Protein AF-0000000078038577 (afdb_homodimer)

Foldseek 3Di:
DWKKKKKKFWPFADPVQQVVLVVLLVVLCVVLAKDKPAWFDDDDDDDDDDDGPGITMIIGRFLVSVVCSCVDPSNVVSCVSCPPGIDIDMDMDIGDD/DWKKKKKKFWPFADPVQQVVLVVLLVVLCVVLAKDKPAWFDDDDDDDDDDDGPGITMIIGRFLVSVVCSCVDPSNVVSCVSCPPGIDIDMDMDIGDD

Sequence (194 aa):
MAKGYVVVVARRADNDALARYRELSAQAVAEHGGRFLVRGGRFEVLEGAWQPVRVVVVEFPSYDAAKAFYDSETYRQARAAREGVAEYDMLVVEGLAMAKGYVVVVARRADNDALARYRELSAQAVAEHGGRFLVRGGRFEVLEGAWQPVRVVVVEFPSYDAAKAFYDSETYRQARAAREGVAEYDMLVVEGLA

Nearest PDB structures (foldseek):
  2fiu-assembly1_B  TM=9.334E-01  e=9.458E-11  Agrobacterium fabrum str. C58
  3lo3-assembly2_C  TM=9.055E-01  e=6.002E-09  Colwellia psychrerythraea 34H
  2omo-assembly4_E  TM=5.597E-01  e=3.780E-05  Nitrosomonas europaea
  2gff-assembly1_A  TM=5.659E-01  e=1.988E-04  Yersinia pestis
  8ecx-assembly1_B  TM=5.408E-01  e=8.603E-03  Pseudomonas aeruginosa

Solvent-accessible surface area (backbone atoms only — not comparable to full-atom values): 9560 Å² total; per-residue (Å²): 121,30,29,6,34,38,44,37,37,26,62,41,68,45,72,89,67,35,59,68,20,52,55,32,41,52,48,25,35,52,74,39,58,37,40,75,47,22,78,52,43,67,67,46,77,74,37,65,84,76,68,64,77,39,43,34,30,33,40,17,69,21,42,67,38,40,52,45,31,65,69,26,68,53,26,46,52,17,54,62,50,29,61,92,44,48,44,46,37,29,33,40,34,27,30,56,108,124,32,31,6,33,38,44,35,38,26,63,40,68,46,72,88,68,35,59,68,19,52,55,31,41,52,49,26,36,50,76,40,58,38,42,77,46,23,78,53,43,67,66,47,77,74,36,63,84,78,67,63,76,38,44,34,31,34,40,16,68,19,43,66,38,40,52,46,32,67,68,28,70,53,25,47,52,16,54,62,51,30,62,92,44,48,42,48,36,28,33,39,34,26,30,56,106

Structure (mmCIF, N/CA/C/O backbone):
data_AF-0000000078038577-model_v1
#
loop_
_entity.id
_entity.type
_entity.pdbx_description
1 polymer 'DUF1330 domain-containing protein'
#
loop_
_atom_site.group_PDB
_atom_site.id
_atom_site.type_symbol
_atom_site.label_atom_id
_atom_site.label_alt_id
_atom_site.label_comp_id
_atom_site.label_asym_id
_atom_site.label_entity_id
_atom_site.label_seq_id
_atom_site.pdbx_PDB_ins_code
_atom_site.Cartn_x
_atom_site.Cartn_y
_atom_site.Cartn_z
_atom_site.occupancy
_atom_site.B_iso_or_equiv
_atom_site.auth_seq_id
_atom_site.auth_comp_id
_atom_site.auth_asym_id
_atom_site.auth_atom_id
_atom_site.pdbx_PDB_model_num
ATOM 1 N N . MET A 1 1 ? -19.172 1.547 -5.848 1 91.69 1 MET A N 1
ATOM 2 C CA . MET A 1 1 ? -18.125 2.318 -6.488 1 91.69 1 MET A CA 1
ATOM 3 C C . MET A 1 1 ? -16.75 1.893 -5.969 1 91.69 1 MET A C 1
ATOM 5 O O . MET A 1 1 ? -16.609 1.476 -4.816 1 91.69 1 MET A O 1
ATOM 9 N N . ALA A 1 2 ? -15.766 2.006 -6.855 1 97.88 2 ALA A N 1
ATOM 10 C CA . ALA A 1 2 ? -14.438 1.565 -6.434 1 97.88 2 ALA A CA 1
ATOM 11 C C . ALA A 1 2 ? -13.844 2.521 -5.402 1 97.88 2 ALA A C 1
ATOM 13 O O . ALA A 1 2 ? -13.945 3.742 -5.547 1 97.88 2 ALA A O 1
ATOM 14 N N . LYS A 1 3 ? -13.258 1.942 -4.426 1 98.75 3 LYS A N 1
ATOM 15 C CA . LYS A 1 3 ? -12.531 2.742 -3.443 1 98.75 3 LYS A CA 1
ATOM 16 C C . LYS A 1 3 ? -11.258 3.328 -4.043 1 98.75 3 LYS A C 1
ATOM 18 O O . LYS A 1 3 ? -10.852 2.949 -5.145 1 98.75 3 LYS A O 1
ATOM 23 N N . GLY A 1 4 ? -10.703 4.328 -3.443 1 98.88 4 GLY A N 1
ATOM 24 C CA . GLY A 1 4 ? -9.352 4.816 -3.668 1 98.88 4 GLY A CA 1
ATOM 25 C C . GLY A 1 4 ? -8.422 4.562 -2.494 1 98.88 4 GLY A C 1
ATOM 26 O O . GLY A 1 4 ? -8.867 4.488 -1.348 1 98.88 4 GLY A O 1
ATOM 27 N N . TYR A 1 5 ? -7.184 4.441 -2.801 1 98.94 5 TYR A N 1
ATOM 28 C CA . TYR A 1 5 ? -6.203 4.188 -1.75 1 98.94 5 TYR A CA 1
ATOM 29 C C . TYR A 1 5 ? -5 5.113 -1.893 1 98.94 5 TYR A C 1
ATOM 31 O O . TYR A 1 5 ? -4.562 5.406 -3.008 1 98.94 5 TYR A O 1
ATOM 39 N N . VAL A 1 6 ? -4.508 5.523 -0.823 1 98.94 6 VAL A N 1
ATOM 40 C CA . VAL A 1 6 ? -3.199 6.164 -0.744 1 98.94 6 VAL A CA 1
ATOM 41 C C . VAL A 1 6 ? -2.227 5.258 0.012 1 98.94 6 VAL A C 1
ATOM 43 O O . VAL A 1 6 ? -2.525 4.805 1.118 1 98.94 6 VAL A O 1
ATOM 46 N N . VAL A 1 7 ? -1.153 4.969 -0.598 1 98.94 7 VAL A N 1
ATOM 47 C CA . VAL A 1 7 ? -0.077 4.184 -0.004 1 98.94 7 VAL A CA 1
ATOM 48 C C . VAL A 1 7 ? 1.129 5.082 0.266 1 98.94 7 VAL A C 1
ATOM 50 O O . VAL A 1 7 ? 1.575 5.816 -0.619 1 98.94 7 VAL A O 1
ATOM 53 N N . VAL A 1 8 ? 1.594 5.027 1.492 1 98.81 8 VAL A N 1
ATOM 54 C CA . VA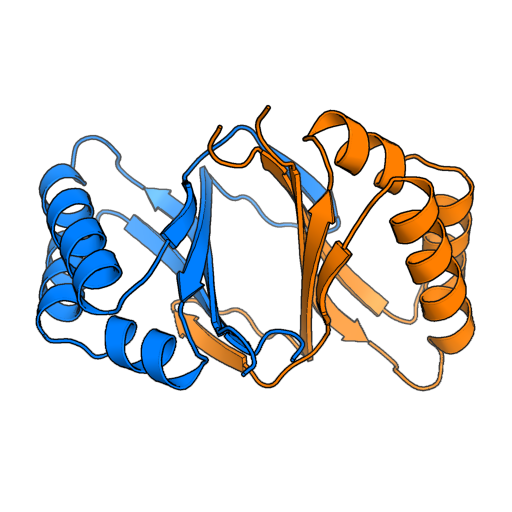L A 1 8 ? 2.727 5.844 1.914 1 98.81 8 VAL A CA 1
ATOM 55 C C . VAL A 1 8 ? 3.82 4.953 2.494 1 98.81 8 VAL A C 1
ATOM 57 O O . VAL A 1 8 ? 3.562 4.145 3.387 1 98.81 8 VAL A O 1
ATOM 60 N N . VAL A 1 9 ? 5.004 5.09 1.98 1 98.25 9 VAL A N 1
ATOM 61 C CA . VAL A 1 9 ? 6.211 4.488 2.543 1 98.25 9 VAL A CA 1
ATOM 62 C C . VAL A 1 9 ? 7.195 5.586 2.945 1 98.25 9 VAL A C 1
ATOM 64 O O . VAL A 1 9 ? 7.766 6.262 2.086 1 98.25 9 VAL A O 1
ATOM 67 N N . ALA A 1 10 ? 7.375 5.711 4.25 1 98.12 10 ALA A N 1
ATOM 68 C CA . ALA A 1 10 ? 8.305 6.727 4.742 1 98.12 10 ALA A CA 1
ATOM 69 C C . ALA A 1 10 ? 9.75 6.277 4.57 1 98.12 10 ALA A C 1
ATOM 71 O O . ALA A 1 10 ? 10.117 5.176 4.984 1 98.12 10 ALA A O 1
ATOM 72 N N . ARG A 1 11 ? 10.578 7.105 4.012 1 97.38 11 ARG A N 1
ATOM 73 C CA . ARG A 1 11 ? 12.008 6.863 3.848 1 97.38 11 ARG A CA 1
ATOM 74 C C . ARG A 1 11 ? 12.797 7.43 5.023 1 97.38 11 ARG A C 1
ATOM 76 O O . ARG A 1 11 ? 13.883 6.941 5.344 1 97.38 11 ARG A O 1
ATOM 83 N N . ARG A 1 12 ? 12.305 8.445 5.473 1 97 12 ARG A N 1
ATOM 84 C CA . ARG A 1 12 ? 12.852 9.172 6.613 1 97 12 ARG A CA 1
ATOM 85 C C . ARG A 1 12 ? 11.75 9.836 7.426 1 97 12 ARG A C 1
ATOM 87 O O . ARG A 1 12 ? 10.781 10.359 6.859 1 97 12 ARG A O 1
ATOM 94 N N . ALA A 1 13 ? 11.93 9.812 8.688 1 96.81 13 ALA A N 1
ATOM 95 C CA . ALA A 1 13 ? 10.977 10.508 9.555 1 96.81 13 ALA A CA 1
ATOM 96 C C . ALA A 1 13 ? 11.594 10.789 10.922 1 96.81 13 ALA A C 1
ATOM 98 O O . ALA A 1 13 ? 12.055 9.875 11.602 1 96.81 13 ALA A O 1
ATOM 99 N N . ASP A 1 14 ? 11.656 11.992 11.281 1 96.94 14 ASP A N 1
ATOM 100 C CA . ASP A 1 14 ? 11.953 12.391 12.656 1 96.94 14 ASP A CA 1
ATOM 101 C C . ASP A 1 14 ? 10.68 12.43 13.5 1 96.94 14 ASP A C 1
ATOM 103 O O . ASP A 1 14 ? 10.039 13.477 13.617 1 96.94 14 ASP A O 1
ATOM 107 N N . ASN A 1 15 ? 10.398 11.406 14.07 1 93.38 15 ASN A N 1
ATOM 108 C CA . ASN A 1 15 ? 9.109 11.195 14.711 1 93.38 15 ASN A CA 1
ATOM 109 C C . ASN A 1 15 ? 8.82 12.273 15.758 1 93.38 15 ASN A C 1
ATOM 111 O O . ASN A 1 15 ? 7.668 12.664 15.953 1 93.38 15 ASN A O 1
ATOM 115 N N . ASP A 1 16 ? 9.836 12.781 16.422 1 94.75 16 ASP A N 1
ATOM 116 C CA . ASP A 1 16 ? 9.656 13.781 17.469 1 94.75 16 ASP A CA 1
ATOM 117 C C . ASP A 1 16 ? 9.195 15.117 16.875 1 94.75 16 ASP A C 1
ATOM 119 O O . ASP A 1 16 ? 8.578 15.93 17.562 1 94.75 16 ASP A O 1
ATOM 123 N N . ALA A 1 17 ? 9.445 15.297 15.656 1 96.38 17 ALA A N 1
ATOM 124 C CA . ALA A 1 17 ? 9.164 16.594 15.023 1 96.38 17 ALA A CA 1
ATOM 125 C C . ALA A 1 17 ? 7.891 16.531 14.188 1 96.38 17 ALA A C 1
ATOM 127 O O . ALA A 1 17 ? 7.551 17.484 13.492 1 96.38 17 ALA A O 1
ATOM 128 N N . LEU A 1 18 ? 7.125 15.445 14.305 1 97.88 18 LEU A N 1
ATOM 129 C CA . LEU A 1 18 ? 6.066 15.242 13.32 1 97.88 18 LEU A CA 1
ATOM 130 C C . LEU A 1 18 ? 4.691 15.383 13.969 1 97.88 18 LEU A C 1
ATOM 132 O O . LEU A 1 18 ? 3.676 15.031 13.359 1 97.88 18 LEU A O 1
ATOM 136 N N . ALA A 1 19 ? 4.617 15.961 15.133 1 97.06 19 ALA A N 1
ATOM 137 C CA . ALA A 1 19 ? 3.35 16.016 15.852 1 97.06 19 ALA A CA 1
ATOM 138 C C . ALA A 1 19 ? 2.316 16.828 15.086 1 97.06 19 ALA A C 1
ATOM 140 O O . ALA A 1 19 ? 1.194 16.375 14.859 1 97.06 19 ALA A O 1
ATOM 141 N N . ARG A 1 20 ? 2.695 18.031 14.742 1 97.69 20 ARG A N 1
ATOM 142 C CA . ARG A 1 20 ? 1.775 18.906 14.031 1 97.69 20 ARG A CA 1
ATOM 143 C C . ARG A 1 20 ? 1.366 18.312 12.695 1 97.69 20 ARG A C 1
ATOM 145 O O . ARG A 1 20 ? 0.199 18.375 12.305 1 97.69 20 ARG A O 1
ATOM 152 N N . TYR A 1 21 ? 2.25 17.766 11.969 1 98.44 21 TYR A N 1
ATOM 153 C CA . TYR A 1 21 ? 1.961 17.094 10.703 1 98.44 21 TYR A CA 1
ATOM 154 C C . TYR A 1 21 ? 0.924 15.984 10.898 1 98.44 21 TYR A C 1
ATOM 156 O O . TYR A 1 21 ? -0.037 15.891 10.133 1 98.44 21 TYR A O 1
ATOM 164 N N . ARG A 1 22 ? 1.09 15.117 11.891 1 97.94 22 ARG A N 1
ATOM 165 C CA . ARG A 1 22 ? 0.192 13.984 12.125 1 97.94 22 ARG A CA 1
ATOM 166 C C . ARG A 1 22 ? -1.229 14.469 12.398 1 97.94 22 ARG A C 1
ATOM 168 O O . ARG A 1 22 ? -2.197 13.859 11.93 1 97.94 22 ARG A O 1
ATOM 175 N N . GLU A 1 23 ? -1.296 15.5 13.195 1 98.44 23 GLU A N 1
ATOM 176 C CA . GLU A 1 23 ? -2.609 16.062 13.508 1 98.44 23 GLU A CA 1
ATOM 177 C C . GLU A 1 23 ? -3.309 16.562 12.242 1 98.44 23 GLU A C 1
ATOM 179 O O . GLU A 1 23 ? -4.461 16.203 11.984 1 98.44 23 GLU A O 1
ATOM 184 N N . LEU A 1 24 ? -2.621 17.328 11.469 1 98.62 24 LEU A N 1
ATOM 185 C CA . LEU A 1 24 ? -3.193 17.906 10.258 1 98.62 24 LEU A CA 1
ATOM 186 C C . LEU A 1 24 ? -3.492 16.828 9.227 1 98.62 24 LEU A C 1
ATOM 188 O O . LEU A 1 24 ? -4.516 16.875 8.539 1 98.62 24 LEU A O 1
ATOM 192 N N . SER A 1 25 ? -2.566 15.891 9.086 1 98.62 25 SER A N 1
ATOM 193 C CA . SER A 1 25 ? -2.775 14.789 8.156 1 98.62 25 SER A CA 1
ATOM 194 C C . SER A 1 25 ? -4.02 13.984 8.516 1 98.62 25 SER A C 1
ATOM 196 O O . SER A 1 25 ? -4.836 13.664 7.652 1 98.62 25 SER A O 1
ATOM 198 N N . ALA A 1 26 ? -4.219 13.719 9.797 1 98.69 26 ALA A N 1
ATOM 199 C CA . ALA A 1 26 ? -5.395 12.977 10.258 1 98.69 26 ALA A CA 1
ATOM 200 C C . ALA A 1 26 ? -6.676 13.766 9.977 1 98.69 26 ALA A C 1
ATOM 202 O O . ALA A 1 26 ? -7.688 13.188 9.586 1 98.69 26 ALA A O 1
ATOM 203 N N . GLN A 1 27 ? -6.594 14.961 10.25 1 98.88 27 GLN A N 1
ATOM 204 C CA . GLN A 1 27 ? -7.742 15.82 9.969 1 98.88 27 GLN A CA 1
ATOM 205 C C . GLN A 1 27 ? -8.094 15.789 8.484 1 98.88 27 GLN A C 1
ATOM 207 O O . GLN A 1 27 ? -9.266 15.656 8.125 1 98.88 27 GLN A O 1
ATOM 212 N N . ALA A 1 28 ? -7.148 15.953 7.625 1 98.88 28 ALA A N 1
ATOM 213 C CA . ALA A 1 28 ? -7.367 15.953 6.18 1 98.88 28 ALA A CA 1
ATOM 214 C C . ALA A 1 28 ? -7.977 14.633 5.719 1 98.88 28 ALA A C 1
ATOM 216 O O . ALA A 1 28 ? -8.891 14.617 4.891 1 98.88 28 ALA A O 1
ATOM 217 N N . VAL A 1 29 ? -7.461 13.516 6.195 1 98.88 29 VAL A N 1
ATOM 218 C CA . VAL A 1 29 ? -7.98 12.195 5.863 1 98.88 29 VAL A CA 1
ATOM 219 C C . VAL A 1 29 ? -9.461 12.109 6.23 1 98.88 29 VAL A C 1
ATOM 221 O O . VAL A 1 29 ? -10.289 11.711 5.406 1 98.88 29 VAL A O 1
ATOM 224 N N . ALA A 1 30 ? -9.781 12.578 7.402 1 98.81 30 ALA A N 1
ATOM 225 C CA . ALA A 1 30 ? -11.164 12.523 7.883 1 98.81 30 ALA A CA 1
ATOM 226 C C . ALA A 1 30 ? -12.07 13.406 7.031 1 98.81 30 ALA A C 1
ATOM 228 O O . ALA A 1 30 ? -13.195 13.008 6.699 1 98.81 30 ALA A O 1
ATOM 229 N N . GLU A 1 31 ? -11.617 14.516 6.707 1 98.81 31 GLU A N 1
ATOM 230 C CA . GLU A 1 31 ? -12.398 15.477 5.934 1 98.81 31 GLU A CA 1
ATOM 231 C C . GLU A 1 31 ? -12.805 14.906 4.578 1 98.81 31 GLU A C 1
ATOM 233 O O . GLU A 1 31 ? -13.766 15.367 3.967 1 98.81 31 GLU A O 1
ATOM 238 N N . HIS A 1 32 ? -12.086 13.945 4.137 1 98.81 32 HIS A N 1
ATOM 239 C CA . HIS A 1 32 ? -12.344 13.414 2.805 1 98.81 32 HIS A CA 1
ATOM 240 C C . HIS A 1 32 ? -12.82 11.961 2.877 1 98.81 32 HIS A C 1
ATOM 242 O O . HIS A 1 32 ? -12.711 11.219 1.896 1 98.81 32 HIS A O 1
ATOM 248 N N . GLY A 1 33 ? -13.195 11.562 4.09 1 98.75 33 GLY A N 1
ATOM 249 C CA . GLY A 1 33 ? -13.805 10.258 4.277 1 98.75 33 GLY A CA 1
ATOM 250 C C . GLY A 1 33 ? -12.789 9.125 4.312 1 98.75 33 GLY A C 1
ATOM 251 O O . GLY A 1 33 ? -13.133 7.969 4.07 1 98.75 33 GLY A O 1
ATOM 252 N N . GLY A 1 34 ? -11.586 9.43 4.559 1 98.81 34 GLY A N 1
ATOM 253 C CA . GLY A 1 34 ? -10.539 8.422 4.59 1 98.81 34 GLY A CA 1
ATOM 254 C C . GLY A 1 34 ? -10.562 7.574 5.848 1 98.81 34 GLY A C 1
ATOM 255 O O . GLY A 1 34 ? -11.031 8.023 6.898 1 98.81 34 GLY A O 1
ATOM 256 N N . ARG A 1 35 ? -10.133 6.406 5.695 1 98.69 35 ARG A N 1
ATOM 257 C CA . ARG A 1 35 ? -9.969 5.457 6.793 1 98.69 35 ARG A CA 1
ATOM 258 C C . ARG A 1 35 ? -8.586 4.812 6.754 1 98.69 35 ARG A C 1
ATOM 260 O O . ARG A 1 35 ? -8.219 4.18 5.762 1 98.69 35 ARG A O 1
ATOM 267 N N . PHE A 1 36 ? -7.891 4.91 7.852 1 98.88 36 PHE A N 1
ATOM 268 C CA . PHE A 1 36 ? -6.598 4.238 7.938 1 98.88 36 PHE A CA 1
ATOM 269 C C . PHE A 1 36 ? -6.777 2.725 8 1 98.88 36 PHE A C 1
ATOM 271 O O . PHE A 1 36 ? -7.484 2.213 8.867 1 98.88 36 PHE A O 1
ATOM 278 N N . LEU A 1 37 ? -6.148 2.074 7.105 1 98.88 37 LEU A N 1
ATOM 279 C CA . LEU A 1 37 ? -6.047 0.62 7.176 1 98.88 37 LEU A CA 1
ATOM 280 C C . LEU A 1 37 ? -4.754 0.196 7.863 1 98.88 37 LEU A C 1
ATOM 282 O O . LEU A 1 37 ? -4.746 -0.758 8.648 1 98.88 37 LEU A O 1
ATOM 286 N N . VAL A 1 38 ? -3.703 0.868 7.523 1 98.88 38 VAL A N 1
ATOM 287 C CA . VAL A 1 38 ? -2.361 0.719 8.078 1 98.88 38 VAL A CA 1
ATOM 288 C C . VAL A 1 38 ? -1.852 2.072 8.57 1 98.88 38 VAL A C 1
ATOM 290 O O . VAL A 1 38 ? -1.921 3.068 7.844 1 98.88 38 VAL A O 1
ATOM 293 N N . ARG A 1 39 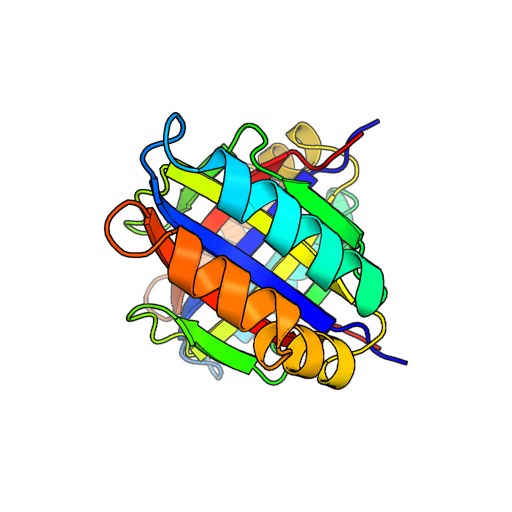? -1.302 2.102 9.711 1 98.19 39 ARG A N 1
ATOM 294 C CA . ARG A 1 39 ? -0.761 3.344 10.25 1 98.19 39 ARG A CA 1
ATOM 295 C C . ARG A 1 39 ? 0.475 3.078 11.102 1 98.19 39 ARG A C 1
ATOM 297 O O . ARG A 1 39 ? 0.496 3.4 12.297 1 98.19 39 ARG A O 1
ATOM 304 N N . GLY A 1 40 ? 1.48 2.412 10.422 1 97.62 40 GLY A N 1
ATOM 305 C CA . GLY A 1 40 ? 2.773 2.223 11.062 1 97.62 40 GLY A CA 1
ATOM 306 C C . GLY A 1 40 ? 2.891 0.895 11.789 1 97.62 40 GLY A C 1
ATOM 307 O O . GLY A 1 40 ? 3.65 0.772 12.75 1 97.62 40 GLY A O 1
ATOM 308 N N . GLY A 1 41 ? 2.168 -0.069 11.508 1 97.62 41 GLY A N 1
ATOM 309 C CA . GLY A 1 41 ? 2.285 -1.386 12.109 1 97.62 41 GLY A CA 1
ATOM 310 C C . GLY A 1 41 ? 3.568 -2.102 11.742 1 97.62 41 GLY A C 1
ATOM 311 O O . GLY A 1 41 ? 4.336 -1.621 10.906 1 97.62 41 GLY A O 1
ATOM 312 N N . ARG A 1 42 ? 3.85 -3.178 12.508 1 97.94 42 ARG A N 1
ATOM 313 C CA . ARG A 1 42 ? 5.031 -3.965 12.18 1 97.94 42 ARG A CA 1
ATOM 314 C C . ARG A 1 42 ? 5.008 -4.398 10.711 1 97.94 42 ARG A C 1
ATOM 316 O O . ARG A 1 42 ? 3.945 -4.707 10.172 1 97.94 42 ARG A O 1
ATOM 323 N N . PHE A 1 43 ? 6.164 -4.438 10.039 1 98.62 43 PHE A N 1
ATOM 324 C CA . PHE A 1 43 ? 6.246 -4.812 8.633 1 98.62 43 PHE A CA 1
ATOM 325 C C . PHE A 1 43 ? 7.539 -5.566 8.352 1 98.62 43 PHE A C 1
ATOM 327 O O . PHE A 1 43 ? 8.461 -5.555 9.164 1 98.62 43 PHE A O 1
ATOM 334 N N . GLU A 1 44 ? 7.539 -6.191 7.227 1 98.62 44 GLU A N 1
ATOM 335 C CA . GLU A 1 44 ? 8.711 -6.836 6.641 1 98.62 44 GLU A CA 1
ATOM 336 C C . GLU A 1 44 ? 8.75 -6.637 5.129 1 98.62 44 GLU A C 1
ATOM 338 O O . GLU A 1 44 ? 7.734 -6.805 4.449 1 98.62 44 GLU A O 1
ATOM 343 N N . VAL A 1 45 ? 9.93 -6.195 4.641 1 98.62 45 VAL A N 1
ATOM 344 C CA . VAL A 1 45 ? 10.125 -6.164 3.195 1 98.62 45 VAL A CA 1
ATOM 345 C C . VAL A 1 45 ? 10.352 -7.582 2.672 1 98.62 45 VAL A C 1
ATOM 347 O O . VAL A 1 45 ? 11.281 -8.266 3.104 1 98.62 45 VAL A O 1
ATOM 350 N N . LEU A 1 46 ? 9.516 -7.984 1.756 1 98.56 46 LEU A N 1
ATOM 351 C CA . LEU A 1 46 ?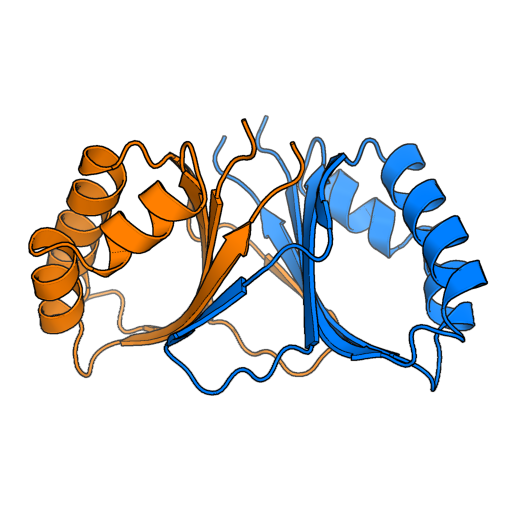 9.562 -9.344 1.235 1 98.56 46 LEU A CA 1
ATOM 352 C C . LEU A 1 46 ? 10.422 -9.422 -0.019 1 98.56 46 LEU A C 1
ATOM 354 O O . LEU A 1 46 ? 11.133 -10.406 -0.228 1 98.56 46 LEU A O 1
ATOM 358 N N . GLU A 1 47 ? 10.289 -8.477 -0.8 1 97.88 47 GLU A N 1
ATOM 359 C CA . GLU A 1 47 ? 11.062 -8.383 -2.035 1 97.88 47 GLU A CA 1
ATOM 360 C C . GLU A 1 47 ? 11.477 -6.945 -2.328 1 97.88 47 GLU A C 1
ATOM 362 O O . GLU A 1 47 ? 10.766 -6.004 -1.967 1 97.88 47 GLU A O 1
ATOM 367 N N . GLY A 1 48 ? 12.617 -6.801 -3.078 1 96.12 48 GLY A N 1
ATOM 368 C CA . GLY A 1 48 ? 13.086 -5.492 -3.508 1 96.12 48 GLY A CA 1
ATOM 369 C C . GLY A 1 48 ? 14.031 -4.84 -2.514 1 96.12 48 GLY A C 1
ATOM 370 O O . GLY A 1 48 ? 14.469 -5.48 -1.555 1 96.12 48 GLY A O 1
ATOM 371 N N . ALA A 1 49 ? 14.344 -3.592 -2.756 1 91.56 49 ALA A N 1
ATOM 372 C CA . ALA A 1 49 ? 15.406 -2.938 -2 1 91.56 49 ALA A CA 1
ATOM 373 C C . ALA A 1 49 ? 14.844 -1.824 -1.117 1 91.56 49 ALA A C 1
ATOM 375 O O . ALA A 1 49 ? 15.594 -0.954 -0.66 1 91.56 49 ALA A O 1
ATOM 376 N N . TRP A 1 50 ? 13.508 -1.831 -0.885 1 92.06 50 TRP A N 1
ATOM 377 C CA . TRP A 1 50 ? 12.891 -0.84 -0.01 1 92.06 50 TRP A CA 1
ATOM 378 C C . TRP A 1 50 ? 13.547 -0.84 1.365 1 92.06 50 TRP A C 1
ATOM 380 O O . TRP A 1 50 ? 13.883 -1.899 1.899 1 92.06 50 TRP A O 1
ATOM 390 N N . GLN A 1 51 ? 13.711 0.383 1.859 1 93.75 51 GLN A N 1
ATOM 391 C CA . GLN A 1 51 ? 14.133 0.526 3.25 1 93.75 51 GLN A CA 1
ATOM 392 C C . GLN A 1 51 ? 13.188 1.447 4.016 1 93.75 51 GLN A C 1
ATOM 394 O O . GLN A 1 51 ? 13.602 2.49 4.523 1 93.75 51 GLN A O 1
ATOM 399 N N . PRO A 1 52 ? 11.992 1.046 4.082 1 96.69 52 PRO A N 1
ATOM 400 C CA . PRO A 1 52 ? 11.016 1.896 4.77 1 96.69 52 PRO A CA 1
ATOM 401 C C . PRO A 1 52 ? 11.312 2.037 6.262 1 96.69 52 PRO A C 1
ATOM 403 O O . PRO A 1 52 ? 11.852 1.117 6.879 1 96.69 52 PRO A O 1
ATOM 406 N N . VAL A 1 53 ? 10.922 3.15 6.816 1 97.75 53 VAL A N 1
ATOM 407 C CA . VAL A 1 53 ? 10.945 3.275 8.266 1 97.75 53 VAL A CA 1
ATOM 408 C C . VAL A 1 53 ? 9.516 3.281 8.812 1 97.75 53 VAL A C 1
ATOM 410 O O . VAL A 1 53 ? 9.305 3.15 10.023 1 97.75 53 VAL A O 1
ATOM 413 N N . ARG A 1 54 ? 8.484 3.422 7.98 1 98 54 ARG A N 1
ATOM 414 C CA . ARG A 1 54 ? 7.074 3.412 8.344 1 98 54 ARG A CA 1
ATOM 415 C C . ARG A 1 54 ? 6.191 3.207 7.121 1 98 54 ARG A C 1
ATOM 417 O O . ARG 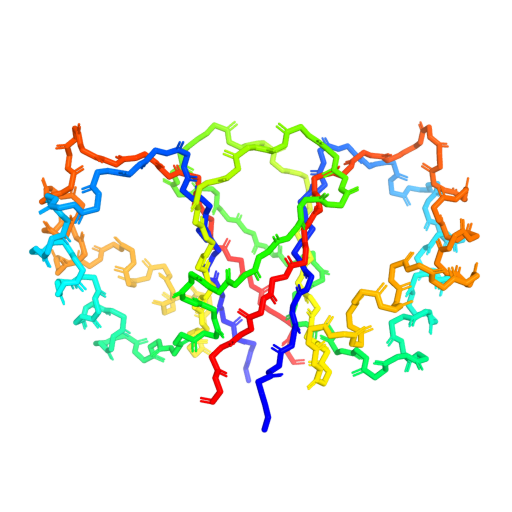A 1 54 ? 6.508 3.697 6.035 1 98 54 ARG A O 1
ATOM 424 N N . VAL A 1 55 ? 5.055 2.543 7.242 1 98.62 55 VAL A N 1
ATOM 425 C CA . VAL A 1 55 ? 4.113 2.293 6.152 1 98.62 55 VAL A CA 1
ATOM 426 C C . VAL A 1 55 ? 2.713 2.736 6.57 1 98.62 55 VAL A C 1
ATOM 428 O O . VAL A 1 55 ? 2.283 2.486 7.699 1 98.62 55 VAL A O 1
ATOM 431 N N . VAL A 1 56 ? 2.023 3.434 5.691 1 98.81 56 VAL A N 1
ATOM 432 C CA . VAL A 1 56 ? 0.643 3.857 5.902 1 98.81 56 VAL A CA 1
ATOM 433 C C . VAL A 1 56 ? -0.191 3.531 4.668 1 98.81 56 VAL A C 1
ATOM 435 O O . VAL A 1 56 ? 0.269 3.709 3.535 1 98.81 56 VAL A O 1
ATOM 438 N N . VAL A 1 57 ? -1.327 3.02 4.848 1 98.94 57 VAL A N 1
ATOM 439 C CA . VAL A 1 57 ? -2.326 2.826 3.803 1 98.94 57 VAL A CA 1
ATOM 440 C C . VAL A 1 57 ? -3.66 3.422 4.246 1 98.94 57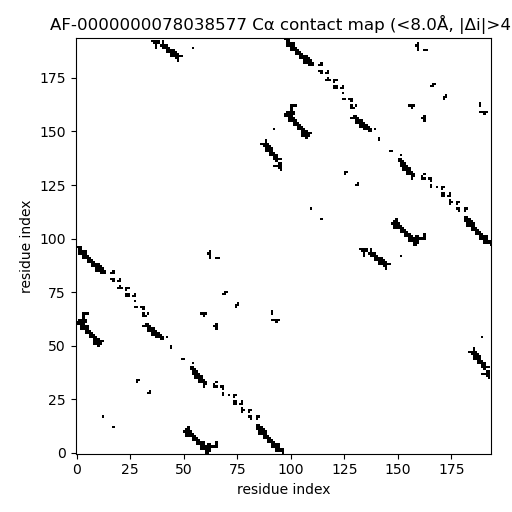 VAL A C 1
ATOM 442 O O . VAL A 1 57 ? -4.164 3.102 5.324 1 98.94 57 VAL A O 1
ATOM 445 N N . VAL A 1 58 ? -4.242 4.223 3.469 1 98.94 58 VAL A N 1
ATOM 446 C CA . VAL A 1 58 ? -5.523 4.859 3.756 1 98.94 58 VAL A CA 1
ATOM 447 C C . VAL A 1 58 ? -6.523 4.527 2.652 1 98.94 58 VAL A C 1
ATOM 449 O O . VAL A 1 58 ? -6.191 4.582 1.465 1 98.94 58 VAL A O 1
ATOM 452 N N . GLU A 1 59 ? -7.695 4.16 2.984 1 98.94 59 GLU A N 1
ATOM 453 C CA . GLU A 1 59 ? -8.812 3.926 2.072 1 98.94 59 GLU A CA 1
ATOM 454 C C . GLU A 1 59 ? -9.742 5.137 2.016 1 98.94 59 GLU A C 1
ATOM 456 O O . GLU A 1 59 ? -10.086 5.711 3.051 1 98.94 59 GLU A O 1
ATOM 461 N N . PHE A 1 60 ? -10.109 5.531 0.863 1 98.94 60 PHE A N 1
ATOM 462 C CA . PHE A 1 60 ? -11.062 6.609 0.627 1 98.94 60 PHE A CA 1
ATOM 463 C C . PHE A 1 60 ? -12.289 6.09 -0.121 1 98.94 60 PHE A C 1
ATOM 465 O O . PHE A 1 60 ? -12.242 5.02 -0.73 1 98.94 60 PHE A O 1
ATOM 472 N N . PRO A 1 61 ? -13.344 6.852 -0.138 1 98.81 61 PRO A N 1
ATOM 473 C CA . PRO A 1 61 ? -14.562 6.391 -0.803 1 98.81 61 PRO A CA 1
ATOM 474 C C . PRO A 1 61 ? -14.391 6.227 -2.311 1 98.81 61 PRO A C 1
ATOM 476 O O . PRO A 1 61 ? -15.156 5.496 -2.949 1 98.81 61 PRO A O 1
ATOM 479 N N . SER A 1 62 ? -13.445 6.949 -2.881 1 98.81 62 SER A N 1
ATOM 480 C CA . SER A 1 62 ? -13.148 6.867 -4.309 1 98.81 62 SER A CA 1
ATOM 481 C C . SER A 1 62 ? -11.742 7.363 -4.609 1 98.81 62 SER A C 1
ATOM 483 O O . SER A 1 62 ? -11.102 7.992 -3.762 1 98.81 62 SER A O 1
ATOM 485 N N . TYR A 1 63 ? -11.266 7.051 -5.812 1 98.75 63 TYR A N 1
ATOM 486 C CA . TYR A 1 63 ? -10 7.586 -6.301 1 98.75 63 TYR A CA 1
ATOM 487 C C . TYR A 1 63 ? -10 9.109 -6.25 1 98.75 63 TYR A C 1
ATOM 489 O O . TYR A 1 63 ? -9.023 9.719 -5.812 1 98.75 63 TYR A O 1
ATOM 497 N N . ASP A 1 64 ? -11.117 9.734 -6.684 1 98.69 64 ASP A N 1
ATOM 498 C CA . ASP A 1 64 ? -11.203 11.188 -6.719 1 98.69 64 ASP A CA 1
ATOM 499 C C . ASP A 1 64 ? -11.164 11.773 -5.309 1 98.69 64 ASP A C 1
ATOM 501 O O . ASP A 1 64 ? -10.57 12.836 -5.086 1 98.69 64 ASP A O 1
ATOM 505 N N . ALA A 1 65 ? -11.773 11.109 -4.426 1 98.81 65 ALA A N 1
ATOM 506 C CA . ALA A 1 65 ? -11.734 11.562 -3.039 1 98.81 65 ALA A CA 1
ATOM 507 C C . ALA A 1 65 ? -10.305 11.531 -2.498 1 98.81 65 ALA A C 1
ATOM 509 O O . ALA A 1 65 ? -9.891 12.43 -1.764 1 98.81 65 ALA A O 1
ATOM 510 N N . ALA A 1 66 ? -9.602 10.531 -2.836 1 98.88 66 ALA A N 1
ATOM 511 C CA . ALA A 1 66 ? -8.203 10.414 -2.424 1 98.88 66 ALA A CA 1
ATOM 512 C C . ALA A 1 66 ? -7.363 11.539 -3.014 1 98.88 66 ALA A C 1
ATOM 514 O O . ALA A 1 66 ? -6.535 12.133 -2.318 1 98.88 66 ALA A O 1
ATOM 515 N N . LYS A 1 67 ? -7.57 11.766 -4.281 1 98.75 67 LYS A N 1
ATOM 516 C CA . LYS A 1 67 ? -6.859 12.867 -4.922 1 98.75 67 LYS A CA 1
ATOM 517 C C . LYS A 1 67 ? -7.211 14.203 -4.273 1 98.75 67 LYS A C 1
ATOM 519 O O . LYS A 1 67 ? -6.34 15.055 -4.066 1 98.75 67 LYS A O 1
ATOM 524 N N . ALA A 1 68 ? -8.414 14.359 -3.967 1 98.81 68 ALA A N 1
ATOM 525 C CA . ALA A 1 68 ? -8.875 15.594 -3.336 1 98.81 68 ALA A CA 1
ATOM 526 C C . ALA A 1 68 ? -8.242 15.773 -1.961 1 98.81 68 ALA A C 1
ATOM 528 O O . ALA A 1 68 ? -7.895 16.891 -1.575 1 98.81 68 ALA A O 1
ATOM 529 N N . PHE A 1 69 ? -8.148 14.75 -1.26 1 98.88 69 PHE A N 1
ATOM 530 C CA . PHE A 1 69 ? -7.422 14.781 0.006 1 98.88 69 PHE A CA 1
ATOM 531 C C . PHE A 1 69 ? -6.023 15.344 -0.186 1 98.88 69 PHE A C 1
ATOM 533 O O . PHE A 1 69 ? -5.648 16.312 0.473 1 98.88 69 PHE A O 1
ATOM 540 N N . TYR A 1 70 ? -5.262 14.828 -1.09 1 98.88 70 TYR A N 1
ATOM 541 C CA . TYR A 1 70 ? -3.871 15.227 -1.289 1 98.88 70 TYR A CA 1
ATOM 542 C C . TYR A 1 70 ? -3.781 16.688 -1.697 1 98.88 70 TYR A C 1
ATOM 544 O O . TYR A 1 70 ? -2.863 17.406 -1.281 1 98.88 70 TYR A 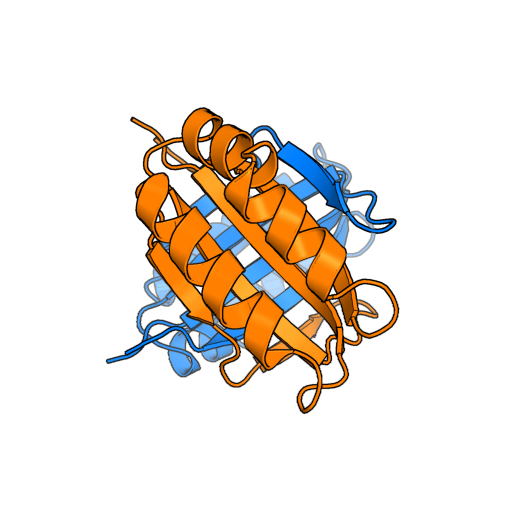O 1
ATOM 552 N N . ASP A 1 71 ? -4.805 17.125 -2.434 1 98.5 71 ASP A N 1
ATOM 553 C CA . ASP A 1 71 ? -4.777 18.484 -2.98 1 98.5 71 ASP A CA 1
ATOM 554 C C . ASP A 1 71 ? -5.453 19.469 -2.035 1 98.5 71 ASP A C 1
ATOM 556 O O . ASP A 1 71 ? -5.512 20.672 -2.32 1 98.5 71 ASP A O 1
ATOM 560 N N . SER A 1 72 ? -5.973 19.031 -1 1 98.81 72 SER A N 1
ATOM 561 C CA . SER A 1 72 ? -6.723 19.875 -0.065 1 98.81 72 SER A CA 1
ATOM 562 C C . SER A 1 72 ? -5.809 20.875 0.623 1 98.81 72 SER A C 1
ATOM 564 O O . SER A 1 72 ? -4.609 20.641 0.771 1 98.81 72 SER A O 1
ATOM 566 N N . GLU A 1 73 ? -6.398 21.953 1.025 1 98.62 73 GLU A N 1
ATOM 567 C CA . GLU A 1 73 ? -5.66 22.969 1.775 1 98.62 73 GLU A CA 1
ATOM 568 C C . GLU A 1 73 ? -5.125 22.406 3.088 1 98.62 73 GLU A C 1
ATOM 570 O O . GLU A 1 73 ? -3.986 22.672 3.473 1 98.62 73 GLU A O 1
ATOM 575 N N . THR A 1 74 ? -5.945 21.609 3.766 1 98.81 74 THR A N 1
ATOM 576 C CA . THR A 1 74 ? -5.539 21.031 5.035 1 98.81 74 THR A CA 1
ATOM 577 C C . THR A 1 74 ? -4.316 20.141 4.852 1 98.81 74 THR A C 1
ATOM 579 O O . THR A 1 74 ? -3.371 20.203 5.641 1 98.81 74 THR A O 1
ATOM 582 N N . TYR A 1 75 ? -4.254 19.359 3.793 1 98.75 75 TYR A N 1
ATOM 583 C CA . TYR A 1 75 ? -3.1 18.5 3.615 1 98.75 75 TYR A CA 1
ATOM 584 C C . TYR A 1 75 ? -1.888 19.281 3.131 1 98.75 75 TYR A C 1
ATOM 586 O O . TYR A 1 75 ? -0.748 18.938 3.453 1 98.75 75 TYR A O 1
ATOM 594 N N . ARG A 1 76 ? -2.131 20.297 2.375 1 98.56 76 ARG A N 1
ATOM 595 C CA . ARG A 1 76 ? -1.02 21.172 1.995 1 98.56 76 ARG A CA 1
ATOM 596 C C . ARG A 1 76 ? -0.336 21.75 3.227 1 98.56 76 ARG A C 1
ATOM 598 O O . ARG A 1 76 ? 0.894 21.828 3.283 1 98.56 76 ARG A O 1
ATOM 605 N N . GLN A 1 77 ? -1.09 22.141 4.16 1 98.56 77 GLN A N 1
ATOM 606 C CA . GLN A 1 77 ? -0.524 22.609 5.418 1 98.56 77 GLN A CA 1
ATOM 607 C C . GLN A 1 77 ? 0.229 21.5 6.137 1 98.56 77 GLN A C 1
ATOM 609 O O . GLN A 1 77 ? 1.28 21.734 6.734 1 98.56 77 GLN A O 1
ATOM 614 N N . ALA A 1 78 ? -0.347 20.281 6.117 1 98.62 78 ALA A N 1
ATOM 615 C CA . ALA A 1 78 ? 0.344 19.125 6.695 1 98.62 78 ALA A CA 1
ATOM 616 C C . ALA A 1 78 ? 1.711 18.922 6.047 1 98.62 78 ALA A C 1
ATOM 618 O O . ALA A 1 78 ? 2.713 18.734 6.742 1 98.62 78 ALA A O 1
ATOM 619 N N . ARG A 1 79 ? 1.755 18.953 4.719 1 98.12 79 ARG A N 1
ATOM 620 C CA . ARG A 1 79 ? 3.008 18.781 3.992 1 98.12 79 ARG A CA 1
ATOM 621 C C . ARG A 1 79 ? 4.023 19.844 4.379 1 98.12 79 ARG A C 1
ATOM 623 O O . ARG A 1 79 ? 5.211 19.547 4.535 1 98.12 79 ARG A O 1
ATOM 630 N N . ALA A 1 80 ? 3.582 21.078 4.523 1 98.06 80 ALA A N 1
ATOM 631 C CA . ALA A 1 80 ? 4.465 22.156 4.961 1 98.06 80 ALA A CA 1
ATOM 632 C C . ALA A 1 80 ? 5.031 21.875 6.348 1 98.06 80 ALA A C 1
ATOM 634 O O . ALA A 1 80 ? 6.199 22.172 6.621 1 98.06 80 ALA A O 1
ATOM 635 N N . ALA A 1 81 ? 4.281 21.328 7.18 1 97.94 81 ALA A N 1
ATOM 636 C CA . ALA A 1 81 ? 4.664 21.078 8.57 1 97.94 81 ALA A CA 1
ATOM 637 C C . ALA A 1 81 ? 5.711 19.984 8.664 1 97.94 81 ALA A C 1
ATOM 639 O O . ALA A 1 81 ? 6.371 19.828 9.695 1 97.94 81 ALA A O 1
ATOM 640 N N . ARG A 1 82 ? 5.871 19.172 7.719 1 97.69 82 ARG A N 1
ATOM 641 C CA . ARG A 1 82 ? 6.824 18.078 7.801 1 97.69 82 ARG A CA 1
ATOM 642 C C . ARG A 1 82 ? 8.016 18.312 6.875 1 97.69 82 ARG A C 1
ATOM 644 O O . ARG A 1 82 ? 8.828 17.422 6.652 1 97.69 82 ARG A O 1
ATOM 651 N N . GLU A 1 83 ? 8.055 19.406 6.262 1 96.56 83 GLU A N 1
ATOM 652 C CA . GLU A 1 83 ? 9.164 19.734 5.375 1 96.56 83 GLU A CA 1
ATOM 653 C C . GLU A 1 83 ? 10.5 19.656 6.109 1 96.56 83 GLU A C 1
ATOM 655 O O . GLU A 1 83 ? 10.656 20.219 7.191 1 96.56 83 GLU A O 1
ATOM 660 N N . GLY A 1 84 ? 11.367 18.891 5.543 1 96.19 84 GLY A N 1
ATOM 661 C CA . GLY A 1 84 ? 12.711 18.781 6.094 1 96.19 84 GLY A CA 1
ATOM 662 C C . GLY A 1 84 ? 12.82 17.75 7.199 1 96.19 84 GLY A C 1
ATOM 663 O O . GLY A 1 84 ? 13.93 17.406 7.625 1 96.19 84 GLY A O 1
ATOM 664 N N . VAL A 1 85 ? 11.75 17.188 7.629 1 96.94 85 VAL A N 1
ATOM 665 C CA . VAL A 1 85 ? 11.867 16.281 8.773 1 96.94 85 VAL A CA 1
ATOM 666 C C . VAL A 1 85 ? 11.305 14.906 8.406 1 96.94 85 VAL A C 1
ATOM 668 O O . VAL A 1 85 ? 11.383 13.969 9.203 1 96.94 85 VAL A O 1
ATOM 671 N N . ALA A 1 86 ? 10.68 14.781 7.227 1 97.69 86 ALA A N 1
ATOM 672 C CA . ALA A 1 86 ? 10.211 13.492 6.719 1 97.69 86 ALA A CA 1
ATOM 673 C C . ALA A 1 86 ? 10.242 13.469 5.191 1 97.69 86 ALA A C 1
ATOM 675 O O . ALA A 1 86 ? 10.055 14.5 4.543 1 97.69 86 ALA A O 1
ATOM 676 N N . GLU A 1 87 ? 10.469 12.312 4.648 1 97.44 87 GLU A N 1
ATOM 677 C CA . GLU A 1 87 ? 10.438 12.039 3.215 1 97.44 87 GLU A CA 1
ATOM 678 C C . GLU A 1 87 ? 9.633 10.773 2.912 1 97.44 87 GLU A C 1
ATOM 680 O O . GLU A 1 87 ? 9.836 9.742 3.549 1 97.44 87 GLU A O 1
ATOM 685 N N . TYR A 1 88 ? 8.75 10.891 1.933 1 97.12 88 TYR A N 1
ATOM 686 C CA . TYR A 1 88 ? 7.828 9.797 1.66 1 97.12 88 TYR A CA 1
ATOM 687 C C . TYR A 1 88 ? 7.871 9.398 0.19 1 97.12 88 TYR A C 1
ATOM 689 O O . TYR A 1 88 ? 8.102 10.234 -0.682 1 97.12 88 TYR A O 1
ATOM 697 N N . ASP A 1 89 ? 7.75 8.203 -0.052 1 97.81 89 ASP A N 1
ATOM 698 C CA . ASP A 1 89 ? 7.141 7.734 -1.293 1 97.81 89 ASP A CA 1
ATOM 699 C C . ASP A 1 89 ? 5.629 7.566 -1.131 1 97.81 89 ASP A C 1
ATOM 701 O O . ASP A 1 89 ? 5.172 6.914 -0.192 1 97.81 89 ASP A O 1
ATOM 705 N N . MET A 1 90 ? 4.867 8.188 -1.951 1 98.56 90 MET A N 1
ATOM 706 C CA . MET A 1 90 ? 3.412 8.227 -1.82 1 98.56 90 MET A CA 1
ATOM 707 C C . MET A 1 90 ? 2.74 8.094 -3.184 1 98.56 90 MET A C 1
ATOM 709 O O . MET A 1 90 ? 3.174 8.719 -4.156 1 98.56 90 MET A O 1
ATOM 713 N N . LEU A 1 91 ? 1.684 7.297 -3.281 1 98.81 91 LEU A N 1
ATOM 714 C CA . LEU A 1 91 ? 0.889 7.238 -4.504 1 98.81 91 LEU A CA 1
ATOM 715 C C . LEU A 1 91 ? -0.594 7.09 -4.18 1 98.81 91 LEU A C 1
ATOM 717 O O . LEU A 1 91 ? -0.958 6.762 -3.051 1 98.81 91 LEU A O 1
ATOM 721 N N . VAL A 1 92 ? -1.392 7.48 -5.105 1 98.94 92 VAL A N 1
ATOM 722 C CA . VAL A 1 92 ? -2.822 7.195 -5.094 1 98.94 92 VAL A CA 1
ATOM 723 C C . VAL A 1 92 ? -3.15 6.152 -6.16 1 98.94 92 VAL A C 1
ATOM 725 O O . VAL A 1 92 ? -2.562 6.152 -7.242 1 98.94 92 VAL A O 1
ATOM 728 N N . VAL A 1 93 ? -4.09 5.289 -5.84 1 98.88 93 VAL A N 1
ATOM 729 C CA . VAL A 1 93 ? -4.395 4.195 -6.754 1 98.88 93 VAL A CA 1
ATOM 730 C C . VAL A 1 93 ? -5.859 3.787 -6.602 1 98.88 93 VAL A C 1
ATOM 732 O O . VAL A 1 93 ? -6.402 3.807 -5.496 1 98.88 93 VAL A O 1
ATOM 735 N N . GLU A 1 94 ? -6.438 3.445 -7.73 1 98.94 94 GLU A N 1
ATOM 736 C CA . GLU A 1 94 ? -7.836 3.029 -7.75 1 98.94 94 GLU A CA 1
ATOM 737 C C . GLU A 1 94 ? -7.98 1.559 -7.367 1 98.94 94 GLU A C 1
ATOM 739 O O . GLU A 1 94 ? -7.219 0.711 -7.84 1 98.94 94 GLU A O 1
ATOM 744 N N . GLY A 1 95 ? -8.984 1.293 -6.469 1 98.75 95 GLY A N 1
ATOM 745 C CA . GLY A 1 95 ? -9.266 -0.072 -6.051 1 98.75 95 GLY A CA 1
ATOM 746 C C . GLY A 1 95 ? -10.164 -0.816 -7.016 1 98.75 95 GLY A C 1
ATOM 747 O O . GLY A 1 95 ? -10.602 -0.256 -8.023 1 98.75 95 GLY A O 1
ATOM 748 N N . LEU A 1 96 ? -10.367 -2.072 -6.668 1 97.81 96 LEU A N 1
ATOM 749 C CA . LEU A 1 96 ? -11.328 -2.893 -7.398 1 97.81 96 LEU A CA 1
ATOM 750 C C . LEU A 1 96 ? -12.758 -2.471 -7.078 1 97.81 96 LEU A C 1
ATOM 752 O O . LEU A 1 96 ? -13.062 -2.105 -5.941 1 97.81 96 LEU A O 1
ATOM 756 N N . ALA A 1 97 ? -13.672 -2.367 -8.055 1 89.25 97 ALA A N 1
ATOM 757 C CA . ALA A 1 97 ? -15.086 -2.025 -7.871 1 89.25 97 ALA A CA 1
ATOM 758 C C . ALA A 1 97 ? -15.859 -3.207 -7.297 1 89.25 97 ALA A C 1
ATOM 760 O O . ALA A 1 97 ? -15.5 -4.363 -7.523 1 89.25 97 ALA A O 1
ATOM 761 N N . MET B 1 1 ? -9.719 -8.766 15.133 1 91.75 1 MET B N 1
ATOM 762 C CA . MET B 1 1 ? -8.281 -8.938 14.953 1 91.75 1 MET B CA 1
ATOM 763 C C . MET B 1 1 ? -7.777 -8.07 13.805 1 91.75 1 MET B C 1
ATOM 765 O O . MET B 1 1 ? -8.508 -7.801 12.852 1 91.75 1 MET B O 1
ATOM 769 N N . ALA B 1 2 ? -6.523 -7.645 13.953 1 97.88 2 ALA B N 1
ATOM 770 C CA . ALA B 1 2 ? -6 -6.762 12.914 1 97.88 2 ALA B CA 1
ATOM 771 C C . ALA B 1 2 ? -5.777 -7.527 11.609 1 97.88 2 ALA B C 1
ATOM 773 O O . ALA B 1 2 ? -5.266 -8.648 11.625 1 97.88 2 ALA B O 1
ATOM 774 N N . LYS B 1 3 ? -6.156 -6.898 10.562 1 98.75 3 LYS B N 1
ATOM 775 C CA . LYS B 1 3 ? -5.871 -7.461 9.25 1 98.75 3 LYS B CA 1
ATOM 776 C C . LYS B 1 3 ? -4.383 -7.387 8.93 1 98.75 3 LYS B C 1
ATOM 778 O O . LYS B 1 3 ? -3.619 -6.73 9.641 1 98.75 3 LYS B O 1
ATOM 783 N N . GLY B 1 4 ? -3.922 -8.141 7.984 1 98.88 4 GLY B N 1
ATOM 784 C CA . GLY B 1 4 ? -2.631 -8 7.328 1 98.88 4 GLY B CA 1
ATOM 785 C C . GLY B 1 4 ? -2.74 -7.551 5.883 1 98.88 4 GLY B C 1
ATOM 786 O O . GLY B 1 4 ? -3.744 -7.82 5.219 1 98.88 4 GLY B O 1
ATOM 787 N N . TYR B 1 5 ? -1.732 -6.895 5.445 1 98.94 5 TYR B N 1
ATOM 788 C CA . TYR B 1 5 ? -1.738 -6.41 4.07 1 98.94 5 TYR B CA 1
ATOM 789 C C . TYR B 1 5 ? -0.423 -6.73 3.369 1 98.94 5 TYR B C 1
ATOM 791 O O . TYR B 1 5 ? 0.645 -6.672 3.984 1 98.94 5 TYR B O 1
ATOM 799 N N . VAL B 1 6 ? -0.517 -7.035 2.168 1 98.94 6 VAL B N 1
ATOM 800 C CA . VAL B 1 6 ? 0.631 -7.086 1.269 1 98.94 6 VAL B CA 1
ATOM 801 C C . VAL B 1 6 ? 0.52 -5.973 0.227 1 98.94 6 VAL B C 1
ATOM 803 O O . VAL B 1 6 ? -0.513 -5.832 -0.432 1 98.94 6 VAL B O 1
ATOM 806 N N . VAL B 1 7 ? 1.516 -5.195 0.146 1 98.94 7 VAL B N 1
ATOM 807 C CA . VAL B 1 7 ? 1.623 -4.125 -0.842 1 98.94 7 VAL B CA 1
ATOM 808 C C . VAL B 1 7 ? 2.693 -4.48 -1.873 1 98.94 7 VAL B C 1
ATOM 810 O O . VAL B 1 7 ? 3.816 -4.84 -1.513 1 98.94 7 VAL B O 1
ATOM 813 N N . VAL B 1 8 ? 2.309 -4.402 -3.125 1 98.81 8 VAL B N 1
ATOM 814 C CA . VAL B 1 8 ? 3.205 -4.738 -4.227 1 98.81 8 VAL B CA 1
ATOM 815 C C . VAL B 1 8 ? 3.287 -3.564 -5.203 1 98.81 8 VAL B C 1
ATOM 817 O O . VAL B 1 8 ? 2.262 -3.059 -5.66 1 98.81 8 VAL B O 1
ATOM 820 N N . VAL B 1 9 ? 4.484 -3.152 -5.477 1 98.25 9 VAL B N 1
ATOM 821 C CA . VAL B 1 9 ? 4.773 -2.193 -6.539 1 98.25 9 VAL B CA 1
ATOM 822 C C . VAL B 1 9 ? 5.691 -2.834 -7.574 1 98.25 9 VAL B C 1
ATOM 824 O O . VAL B 1 9 ? 6.863 -3.098 -7.301 1 98.25 9 VAL B O 1
ATOM 827 N N . ALA B 1 10 ? 5.137 -3.037 -8.766 1 98.12 10 ALA B N 1
ATOM 828 C CA . ALA B 1 10 ? 5.934 -3.635 -9.836 1 98.12 10 ALA B CA 1
ATOM 829 C C . ALA B 1 10 ? 6.875 -2.607 -10.453 1 98.12 10 ALA B C 1
ATOM 831 O O . ALA B 1 10 ? 6.445 -1.52 -10.844 1 98.12 10 ALA B O 1
ATOM 832 N N . ARG B 1 11 ? 8.117 -2.93 -10.594 1 97.31 11 ARG B N 1
ATOM 833 C CA . ARG B 1 11 ? 9.125 -2.098 -11.242 1 97.31 11 ARG B CA 1
ATOM 834 C C . ARG B 1 11 ? 9.25 -2.443 -12.727 1 97.31 11 ARG B C 1
ATOM 836 O O . ARG B 1 11 ? 9.633 -1.598 -13.531 1 97.31 11 ARG B O 1
ATOM 843 N N . ARG B 1 12 ? 9.062 -3.623 -12.945 1 96.88 12 ARG B N 1
ATOM 844 C CA . ARG B 1 12 ? 9.102 -4.203 -14.281 1 96.88 12 ARG B CA 1
ATOM 845 C C . ARG B 1 12 ? 8.125 -5.371 -14.406 1 96.88 12 ARG B C 1
ATOM 847 O O . ARG B 1 12 ? 7.98 -6.16 -13.469 1 96.88 12 ARG B O 1
ATOM 854 N N . ALA B 1 13 ? 7.52 -5.441 -15.516 1 96.69 13 ALA B N 1
ATOM 855 C CA . ALA B 1 13 ? 6.637 -6.578 -15.766 1 96.69 13 ALA B CA 1
ATOM 856 C C . ALA B 1 13 ? 6.41 -6.77 -17.266 1 96.69 13 ALA B C 1
ATOM 858 O O . ALA B 1 13 ? 5.988 -5.844 -17.969 1 96.69 13 ALA B O 1
ATOM 859 N N . ASP B 1 14 ? 6.734 -7.887 -17.766 1 96.75 14 ASP B N 1
ATOM 860 C CA . ASP B 1 14 ? 6.312 -8.312 -19.094 1 96.75 14 ASP B CA 1
ATOM 861 C C . ASP B 1 14 ? 4.945 -8.992 -19.047 1 96.75 14 ASP B C 1
ATOM 863 O O . ASP B 1 14 ? 4.855 -10.211 -18.906 1 96.75 14 ASP B O 1
ATOM 867 N N . ASN B 1 15 ? 4.004 -8.258 -19.219 1 93 1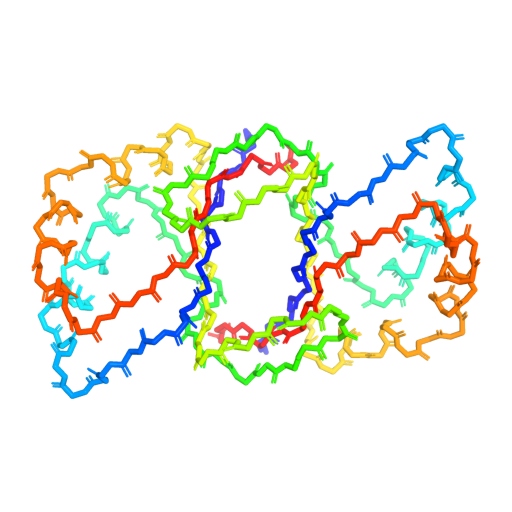5 ASN B N 1
ATOM 868 C CA . ASN B 1 15 ? 2.633 -8.695 -18.969 1 93 15 ASN B CA 1
ATOM 869 C C . ASN B 1 15 ? 2.275 -9.922 -19.797 1 93 15 ASN B C 1
ATOM 871 O O . ASN B 1 15 ? 1.503 -10.773 -19.344 1 93 15 ASN B O 1
ATOM 875 N N . ASP B 1 16 ? 2.814 -10.055 -20.984 1 94.44 16 ASP B N 1
ATOM 876 C CA . ASP B 1 16 ? 2.5 -11.18 -21.859 1 94.44 16 ASP B CA 1
ATOM 877 C C . ASP B 1 16 ? 3.062 -12.484 -21.297 1 94.44 16 ASP B C 1
ATOM 879 O O . ASP B 1 16 ? 2.555 -13.562 -21.609 1 94.44 16 ASP B O 1
ATOM 883 N N . ALA B 1 17 ? 3.998 -12.383 -20.484 1 96.12 17 ALA B N 1
ATOM 884 C CA . ALA B 1 17 ? 4.691 -13.57 -20 1 96.12 17 ALA B CA 1
ATOM 885 C C . ALA B 1 17 ? 4.234 -13.93 -18.578 1 96.12 17 ALA B C 1
ATOM 887 O O . ALA B 1 17 ? 4.777 -14.844 -17.969 1 96.12 17 ALA B O 1
ATOM 888 N N . LEU B 1 18 ? 3.195 -13.273 -18.078 1 97.75 18 LEU B N 1
ATOM 889 C CA . LEU B 1 18 ? 2.918 -13.391 -16.656 1 97.75 18 LEU B CA 1
ATOM 890 C C . LEU B 1 18 ? 1.626 -14.164 -16.422 1 97.75 18 LEU B C 1
ATOM 892 O O . LEU B 1 18 ? 1.1 -14.172 -15.297 1 97.75 18 LEU B O 1
ATOM 896 N N . ALA B 1 19 ? 1.152 -14.875 -17.391 1 96.94 19 ALA B N 1
ATOM 897 C CA . ALA B 1 19 ? -0.144 -15.531 -17.266 1 96.94 19 ALA B CA 1
ATOM 898 C C . ALA B 1 19 ? -0.108 -16.594 -16.172 1 96.94 19 ALA B C 1
ATOM 900 O O . ALA B 1 19 ? -0.958 -16.609 -15.273 1 96.94 19 ALA B O 1
ATOM 901 N N . ARG B 1 20 ? 0.843 -17.469 -16.266 1 97.56 20 ARG B N 1
ATOM 902 C CA . ARG B 1 20 ? 0.953 -18.547 -15.289 1 97.56 20 ARG B CA 1
ATOM 903 C C . ARG B 1 20 ? 1.18 -17.984 -13.891 1 97.56 20 ARG B C 1
ATOM 905 O O . ARG B 1 20 ? 0.604 -18.484 -12.914 1 97.56 20 ARG B O 1
ATOM 912 N N . TYR B 1 21 ? 2.002 -17.047 -13.734 1 98.44 21 TYR B N 1
ATOM 913 C CA . TYR B 1 21 ? 2.24 -16.391 -12.453 1 98.44 21 TYR B CA 1
ATOM 914 C C . TYR B 1 21 ? 0.942 -15.844 -11.867 1 98.44 21 TYR B C 1
ATOM 916 O O . TYR B 1 21 ? 0.656 -16.047 -10.688 1 98.44 21 TYR B O 1
ATOM 924 N N . ARG B 1 22 ? 0.135 -15.117 -12.648 1 97.88 22 ARG B N 1
ATOM 925 C CA . ARG B 1 22 ? -1.099 -14.5 -12.172 1 97.88 22 ARG B CA 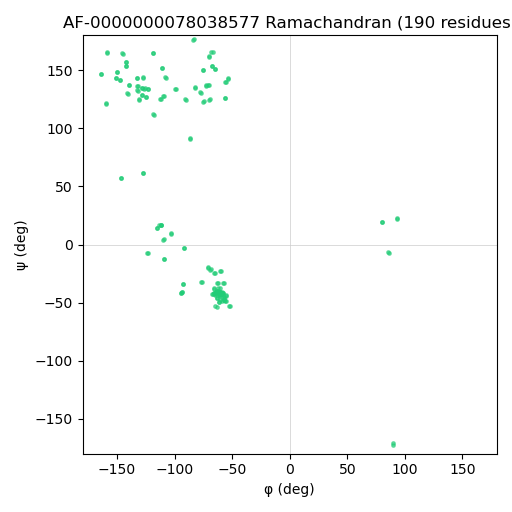1
ATOM 926 C C . ARG B 1 22 ? -2.072 -15.555 -11.648 1 97.88 22 ARG B C 1
ATOM 928 O O . ARG B 1 22 ? -2.742 -15.344 -10.641 1 97.88 22 ARG B O 1
ATOM 935 N N . GLU B 1 23 ? -2.154 -16.625 -12.398 1 98.38 23 GLU B N 1
ATOM 936 C CA . GLU B 1 23 ? -3.037 -17.703 -11.977 1 98.38 23 GLU B CA 1
ATOM 937 C C . GLU B 1 23 ? -2.613 -18.266 -10.625 1 98.38 23 GLU B C 1
ATOM 939 O O . GLU B 1 23 ? -3.434 -18.391 -9.711 1 98.38 23 GLU B O 1
ATOM 944 N N . LEU B 1 24 ? -1.362 -18.578 -10.492 1 98.62 24 LEU B N 1
ATOM 945 C CA . LEU B 1 24 ? -0.844 -19.172 -9.266 1 98.62 24 LEU B CA 1
ATOM 946 C C . LEU B 1 24 ? -0.912 -18.172 -8.109 1 98.62 24 LEU B C 1
ATOM 948 O O . LEU B 1 24 ? -1.227 -18.547 -6.977 1 98.62 24 LEU B O 1
ATOM 952 N N . SER B 1 25 ? -0.549 -16.938 -8.391 1 98.62 25 SER B N 1
ATOM 953 C CA . SER B 1 25 ? -0.62 -15.906 -7.371 1 98.62 25 SER B CA 1
ATOM 954 C C . SER B 1 25 ? -2.043 -15.742 -6.844 1 98.62 25 SER B C 1
ATOM 956 O O . SER B 1 25 ? -2.258 -15.672 -5.633 1 98.62 25 SER B O 1
ATOM 958 N N . ALA B 1 26 ? -3.023 -15.75 -7.73 1 98.62 26 ALA B N 1
ATOM 959 C CA . ALA B 1 26 ? -4.422 -15.625 -7.324 1 98.62 26 ALA B CA 1
ATOM 960 C C . ALA B 1 26 ? -4.859 -16.828 -6.484 1 98.62 26 ALA B C 1
ATOM 962 O O . ALA B 1 26 ? -5.586 -16.672 -5.5 1 98.62 26 ALA B O 1
ATOM 963 N N . GLN B 1 27 ? -4.457 -17.906 -6.906 1 98.88 27 GLN B N 1
ATOM 964 C CA . GLN B 1 27 ? -4.77 -19.109 -6.145 1 98.88 27 GLN B CA 1
ATOM 965 C C . GLN B 1 27 ? -4.184 -19.031 -4.738 1 98.88 27 GLN B C 1
ATOM 967 O O . GLN B 1 27 ? -4.867 -19.344 -3.758 1 98.88 27 GLN B O 1
ATOM 972 N N . ALA B 1 28 ? -2.953 -18.672 -4.609 1 98.88 28 ALA B N 1
ATOM 973 C CA . ALA B 1 28 ? -2.283 -18.578 -3.314 1 98.88 28 ALA B CA 1
ATOM 974 C C . ALA B 1 28 ? -2.99 -17.562 -2.408 1 98.88 28 ALA B C 1
ATOM 976 O O . ALA B 1 28 ? -3.174 -17.812 -1.216 1 98.88 28 ALA B O 1
ATOM 977 N N . VAL B 1 29 ? -3.354 -16.406 -2.936 1 98.88 29 VAL B N 1
ATOM 978 C CA . VAL B 1 29 ? -4.074 -15.391 -2.186 1 98.88 29 VAL B CA 1
ATOM 979 C C . VAL B 1 29 ? -5.367 -15.969 -1.626 1 98.88 29 VAL B C 1
ATOM 981 O O . VAL B 1 29 ? -5.652 -15.844 -0.433 1 98.88 29 VAL B O 1
ATOM 984 N N . ALA B 1 30 ? -6.082 -16.688 -2.455 1 98.81 30 ALA B N 1
ATOM 985 C CA . ALA B 1 30 ? -7.359 -17.266 -2.047 1 98.81 30 ALA B CA 1
ATOM 986 C C . ALA B 1 30 ? -7.16 -18.312 -0.962 1 98.81 30 ALA B C 1
ATOM 988 O O . ALA B 1 30 ? -7.93 -18.375 0.001 1 98.81 30 ALA B O 1
ATOM 989 N N . GLU B 1 31 ? -6.203 -19.078 -1.104 1 98.81 31 GLU B N 1
ATOM 990 C CA . GLU B 1 31 ? -5.922 -20.172 -0.17 1 98.81 31 GLU B CA 1
ATOM 991 C C . GLU B 1 31 ? -5.672 -19.641 1.238 1 98.81 31 GLU B C 1
ATOM 993 O O . GLU B 1 31 ? -5.809 -20.375 2.219 1 98.81 31 GLU B O 1
ATOM 998 N N . HIS B 1 32 ? -5.305 -18.422 1.318 1 98.81 32 HIS B N 1
ATOM 999 C CA . HIS B 1 32 ? -4.945 -17.859 2.619 1 98.81 32 HIS B CA 1
ATOM 1000 C C . HIS B 1 32 ? -5.914 -16.75 3.031 1 98.81 32 HIS B C 1
ATOM 1002 O O . HIS B 1 32 ? -5.582 -15.914 3.865 1 98.81 32 HIS B O 1
ATOM 1008 N N . GLY B 1 33 ? -7.035 -16.703 2.32 1 98.75 33 GLY B N 1
ATOM 1009 C CA . GLY B 1 33 ? -8.109 -15.797 2.695 1 98.75 33 GLY B CA 1
ATOM 1010 C C . GLY B 1 33 ? -7.867 -14.375 2.242 1 98.75 33 GLY B C 1
ATOM 1011 O O . GLY B 1 33 ? -8.445 -13.438 2.795 1 98.75 33 GLY B O 1
ATOM 1012 N N . GLY B 1 34 ? -7.023 -14.203 1.312 1 98.88 34 GLY B N 1
ATOM 1013 C CA . GLY B 1 34 ? -6.707 -12.867 0.824 1 98.88 34 GLY B CA 1
ATOM 1014 C C . GLY B 1 34 ? -7.793 -12.281 -0.063 1 98.88 34 GLY B C 1
ATOM 1015 O O . GLY B 1 34 ? -8.539 -13.023 -0.709 1 98.88 34 GLY B O 1
ATOM 1016 N N . ARG B 1 35 ? -7.887 -11.016 -0.023 1 98.69 35 ARG B N 1
ATOM 1017 C CA . ARG B 1 35 ? -8.781 -10.25 -0.879 1 98.69 35 ARG B CA 1
ATOM 1018 C C . ARG B 1 35 ? -8.047 -9.094 -1.55 1 98.69 35 ARG B C 1
ATOM 1020 O O . ARG B 1 35 ? -7.473 -8.234 -0.872 1 98.69 35 ARG B O 1
ATOM 1027 N N . PHE B 1 36 ? -8.125 -9.07 -2.85 1 98.88 36 PHE B N 1
ATOM 1028 C CA . PHE B 1 36 ? -7.527 -7.945 -3.566 1 98.88 36 PHE B CA 1
ATOM 1029 C C . PHE B 1 36 ? -8.312 -6.664 -3.307 1 98.88 36 PHE B C 1
ATOM 1031 O O . PHE B 1 36 ? -9.523 -6.609 -3.543 1 98.88 36 PHE B O 1
ATOM 1038 N N . LEU B 1 37 ? -7.633 -5.672 -2.852 1 98.88 37 LEU B N 1
ATOM 1039 C CA . LEU B 1 37 ? -8.195 -4.332 -2.768 1 98.88 37 LEU B CA 1
ATOM 1040 C C . LEU B 1 37 ? -7.844 -3.514 -4.008 1 98.88 37 LEU B C 1
ATOM 1042 O O . LEU B 1 37 ? -8.68 -2.76 -4.516 1 98.88 37 LEU B O 1
ATOM 1046 N N . VAL B 1 38 ? -6.617 -3.654 -4.422 1 98.88 38 VAL B N 1
ATOM 1047 C CA . VAL B 1 38 ? -6.043 -3.045 -5.617 1 98.88 38 VAL B CA 1
ATOM 1048 C C . VAL B 1 38 ? -5.398 -4.125 -6.488 1 98.88 38 VAL B C 1
ATOM 1050 O O . VAL B 1 38 ? -4.621 -4.945 -5.996 1 98.88 38 VAL B O 1
ATOM 1053 N N . ARG B 1 39 ? -5.648 -4.086 -7.738 1 98.19 39 ARG B N 1
ATOM 1054 C CA . ARG B 1 39 ? -5.059 -5.055 -8.656 1 98.19 39 ARG B CA 1
ATOM 1055 C C . ARG B 1 39 ? -4.777 -4.426 -10.016 1 98.19 39 ARG B C 1
ATOM 1057 O O . ARG B 1 39 ? -5.316 -4.867 -11.031 1 98.19 39 ARG B O 1
ATOM 1064 N N . GLY B 1 40 ? -3.941 -3.316 -9.953 1 97.56 40 GLY B N 1
ATOM 1065 C CA . GLY B 1 40 ? -3.471 -2.701 -11.18 1 97.56 40 GLY B CA 1
ATOM 1066 C C . GLY B 1 40 ? -4.348 -1.556 -11.648 1 97.56 40 GLY B C 1
ATOM 1067 O O . GLY B 1 40 ? -4.43 -1.276 -12.844 1 97.56 40 GLY B O 1
ATOM 1068 N N . GLY B 1 41 ? -5.074 -0.935 -10.875 1 97.62 41 GLY B N 1
ATOM 1069 C CA . GLY B 1 41 ? -5.883 0.216 -11.25 1 97.62 41 GLY B CA 1
ATOM 1070 C C . GLY B 1 41 ? -5.055 1.442 -11.586 1 97.62 41 GLY B C 1
ATOM 1071 O O . GLY B 1 41 ? -3.836 1.44 -11.406 1 97.62 41 GLY B O 1
ATOM 1072 N N . ARG B 1 42 ? -5.734 2.416 -12.211 1 98 42 ARG B N 1
ATOM 1073 C CA . ARG B 1 42 ? -5.035 3.66 -12.508 1 98 42 ARG B CA 1
ATOM 1074 C C . ARG B 1 42 ? -4.395 4.242 -11.258 1 98 42 ARG B C 1
ATOM 1076 O O . ARG B 1 42 ? -4.965 4.16 -10.164 1 98 42 ARG B O 1
ATOM 1083 N N . PHE B 1 43 ? -3.191 4.836 -11.367 1 98.62 43 PHE B N 1
ATOM 1084 C CA . PHE B 1 43 ? -2.486 5.398 -10.219 1 98.62 43 PHE B CA 1
ATOM 1085 C C . PHE B 1 43 ? -1.713 6.648 -10.625 1 98.62 43 PHE B C 1
ATOM 1087 O O . PHE B 1 43 ? -1.522 6.91 -11.812 1 98.62 43 PHE B O 1
ATOM 1094 N N . GLU B 1 44 ? -1.335 7.375 -9.633 1 98.62 44 GLU B N 1
ATOM 1095 C CA . GLU B 1 44 ? -0.431 8.516 -9.742 1 98.62 44 GLU B CA 1
ATOM 1096 C C . GLU B 1 44 ? 0.544 8.562 -8.57 1 98.62 44 GLU B C 1
ATOM 1098 O O . GLU B 1 44 ? 0.143 8.391 -7.414 1 98.62 44 GLU B O 1
ATOM 1103 N N . VAL B 1 45 ? 1.848 8.695 -8.906 1 98.62 45 VAL B N 1
ATOM 1104 C CA . VAL B 1 45 ? 2.826 8.945 -7.852 1 98.62 45 VAL B CA 1
ATOM 1105 C C . VAL B 1 45 ? 2.705 10.391 -7.367 1 98.62 45 VAL B C 1
ATOM 1107 O O . VAL B 1 45 ? 2.838 11.328 -8.156 1 98.62 45 VAL B O 1
ATOM 1110 N N . LEU B 1 46 ? 2.479 10.531 -6.09 1 98.56 46 LEU B N 1
ATOM 1111 C CA . LEU B 1 46 ? 2.244 11.844 -5.508 1 98.56 46 LEU B CA 1
ATOM 1112 C C . LEU B 1 46 ? 3.543 12.445 -4.973 1 98.56 46 LEU B C 1
ATOM 1114 O O . LEU B 1 46 ? 3.766 13.648 -5.078 1 98.56 46 LEU B O 1
ATOM 1118 N N . GLU B 1 47 ? 4.277 11.648 -4.398 1 97.94 47 GLU B N 1
ATOM 1119 C CA . GLU B 1 47 ? 5.57 12.055 -3.855 1 97.94 47 GLU B CA 1
ATOM 1120 C C . GLU B 1 47 ? 6.617 10.969 -4.047 1 97.94 47 GLU B C 1
ATOM 1122 O O . GLU B 1 47 ? 6.289 9.773 -4.062 1 97.94 47 GLU B O 1
ATOM 1127 N N . GLY B 1 48 ? 7.918 11.406 -4.105 1 96.12 48 GLY B N 1
ATOM 1128 C CA . GLY B 1 48 ? 9.031 10.477 -4.203 1 96.12 48 GLY B CA 1
ATOM 1129 C C . GLY B 1 48 ? 9.406 10.141 -5.633 1 96.12 48 GLY B C 1
ATOM 1130 O O . GLY B 1 48 ? 8.914 10.766 -6.574 1 96.12 48 GLY B O 1
ATOM 1131 N N . ALA B 1 49 ? 10.289 9.195 -5.781 1 91.5 49 ALA B N 1
ATOM 1132 C CA . ALA B 1 49 ? 10.883 8.93 -7.09 1 91.5 49 ALA B CA 1
ATOM 1133 C C . ALA B 1 49 ? 10.43 7.578 -7.637 1 91.5 49 ALA B C 1
ATOM 1135 O O . ALA B 1 49 ? 11.055 7.031 -8.547 1 91.5 49 ALA B O 1
ATOM 1136 N N . TRP B 1 50 ? 9.336 7 -7.07 1 92.19 50 TRP B N 1
ATOM 1137 C CA . TRP B 1 50 ? 8.805 5.73 -7.559 1 92.19 50 TRP B CA 1
ATOM 1138 C C . TRP B 1 50 ? 8.484 5.812 -9.047 1 92.19 50 TRP B C 1
ATOM 1140 O O . TRP B 1 50 ? 7.98 6.828 -9.531 1 92.19 50 TRP B O 1
ATOM 1150 N N . GLN B 1 51 ? 8.82 4.707 -9.711 1 93.88 51 GLN B N 1
ATOM 1151 C CA . GLN B 1 51 ? 8.383 4.559 -11.094 1 93.88 51 GLN B CA 1
ATOM 1152 C C . GLN B 1 51 ? 7.652 3.236 -11.305 1 93.88 51 GLN B C 1
ATOM 1154 O O . GLN B 1 51 ? 8.086 2.398 -12.094 1 93.88 51 GLN B O 1
ATOM 1159 N N . PRO B 1 52 ? 6.602 3.098 -10.617 1 96.69 52 PRO B N 1
ATOM 1160 C CA . PRO B 1 52 ? 5.859 1.84 -10.734 1 96.69 52 PRO B CA 1
ATOM 1161 C C . PRO B 1 52 ? 5.277 1.627 -12.133 1 96.69 52 PRO B C 1
ATOM 1163 O O . PRO B 1 52 ? 4.949 2.596 -12.82 1 96.69 52 PRO B O 1
ATOM 1166 N N . VAL B 1 53 ? 5.133 0.399 -12.508 1 97.69 53 VAL B N 1
ATOM 1167 C CA . VAL B 1 53 ? 4.375 0.099 -13.719 1 97.69 53 VAL B CA 1
ATOM 1168 C C . VAL B 1 53 ? 3.053 -0.567 -13.352 1 97.69 53 VAL B C 1
ATOM 1170 O O . VAL B 1 53 ? 2.16 -0.703 -14.195 1 97.69 53 VAL B O 1
ATOM 1173 N N . ARG B 1 54 ? 2.855 -1.012 -12.102 1 97.94 54 ARG B N 1
ATOM 1174 C CA . ARG B 1 54 ? 1.639 -1.636 -11.594 1 97.94 54 ARG B CA 1
ATOM 1175 C C . ARG B 1 54 ? 1.626 -1.648 -10.07 1 97.94 54 ARG B C 1
ATOM 1177 O O . ARG B 1 54 ? 2.672 -1.811 -9.438 1 97.94 54 ARG B O 1
ATOM 1184 N N . VAL B 1 55 ? 0.474 -1.535 -9.422 1 98.56 55 VAL B N 1
ATOM 1185 C CA . VAL B 1 55 ? 0.321 -1.543 -7.973 1 98.56 55 VAL B CA 1
ATOM 1186 C C . VAL B 1 55 ? -0.73 -2.574 -7.57 1 98.56 55 VAL B C 1
ATOM 1188 O O . VAL B 1 55 ? -1.782 -2.678 -8.203 1 98.56 55 VAL B O 1
ATOM 1191 N N . VAL B 1 56 ? -0.441 -3.359 -6.555 1 98.81 56 VAL B N 1
ATOM 1192 C CA . VAL B 1 56 ? -1.369 -4.336 -5.992 1 98.81 56 VAL B CA 1
ATOM 1193 C C . VAL B 1 56 ? -1.389 -4.215 -4.473 1 98.81 56 VAL B C 1
ATOM 1195 O O . VAL B 1 56 ? -0.344 -4.031 -3.844 1 98.81 56 VAL B O 1
ATOM 1198 N N . VAL B 1 57 ? -2.514 -4.246 -3.902 1 98.94 57 VAL B N 1
ATOM 1199 C CA . VAL B 1 57 ? -2.705 -4.336 -2.457 1 98.94 57 VAL B CA 1
ATOM 1200 C C . VAL B 1 57 ? -3.664 -5.48 -2.135 1 98.94 57 VAL B C 1
ATOM 1202 O O . VAL B 1 57 ? -4.773 -5.539 -2.67 1 98.94 57 VAL B O 1
ATOM 1205 N N . VAL B 1 58 ? -3.311 -6.332 -1.281 1 98.94 58 VAL B N 1
ATOM 1206 C CA . VAL B 1 58 ? -4.125 -7.473 -0.869 1 98.94 58 VAL B CA 1
ATOM 1207 C C . VAL B 1 58 ? -4.344 -7.43 0.642 1 98.94 58 VAL B C 1
ATOM 1209 O O . VAL B 1 58 ? -3.406 -7.184 1.404 1 98.94 58 VAL B O 1
ATOM 1212 N N . GLU B 1 59 ? -5.516 -7.633 1.083 1 98.94 59 GLU B N 1
ATOM 1213 C CA . GLU B 1 59 ? -5.887 -7.75 2.49 1 98.94 59 GLU B CA 1
ATOM 1214 C C . GLU B 1 59 ? -6.027 -9.211 2.9 1 98.94 59 GLU B C 1
ATOM 1216 O O . GLU B 1 59 ? -6.629 -10.016 2.18 1 98.94 59 GLU B O 1
ATOM 1221 N N . PHE B 1 60 ? -5.469 -9.57 3.996 1 98.94 60 PHE B N 1
ATOM 1222 C CA . PHE B 1 60 ? -5.574 -10.898 4.586 1 98.94 60 PHE B CA 1
ATOM 1223 C C . PHE B 1 60 ? -6.23 -10.828 5.961 1 98.94 60 PHE B C 1
ATOM 1225 O O . PHE B 1 60 ? -6.289 -9.758 6.574 1 98.94 60 PHE B O 1
ATOM 1232 N N . PRO B 1 61 ? -6.656 -11.945 6.477 1 98.81 61 PRO B N 1
ATOM 1233 C CA . PRO B 1 61 ? -7.336 -11.938 7.773 1 98.81 61 PRO B CA 1
ATOM 1234 C C . PRO B 1 61 ? -6.414 -11.516 8.914 1 98.81 61 PRO B C 1
ATOM 1236 O O . PRO B 1 61 ? -6.887 -11.086 9.969 1 98.81 61 PRO B O 1
ATOM 1239 N N . SER B 1 62 ? -5.113 -11.703 8.734 1 98.81 62 SER B N 1
ATOM 1240 C CA . SER B 1 62 ? -4.121 -11.312 9.734 1 98.81 62 SER B CA 1
ATOM 1241 C C . SER B 1 62 ? -2.744 -11.148 9.102 1 98.81 62 SER B C 1
ATOM 1243 O O . SER B 1 62 ? -2.52 -11.562 7.965 1 98.81 62 SER B O 1
ATOM 1245 N N . TYR B 1 63 ? -1.854 -10.508 9.844 1 98.75 63 TYR B N 1
ATOM 1246 C CA . TYR B 1 63 ? -0.455 -10.406 9.438 1 98.75 63 TYR B CA 1
ATOM 1247 C C . TYR B 1 63 ? 0.142 -11.789 9.188 1 98.75 63 TYR B C 1
ATOM 1249 O O . TYR B 1 63 ? 0.839 -11.992 8.188 1 98.75 63 TYR B O 1
ATOM 1257 N N . ASP B 1 64 ? -0.146 -12.75 10.086 1 98.69 64 ASP B N 1
ATOM 1258 C CA . ASP B 1 64 ? 0.405 -14.102 9.969 1 98.69 64 ASP B CA 1
ATOM 1259 C C . ASP B 1 64 ? -0.131 -14.805 8.719 1 98.69 64 ASP B C 1
ATOM 1261 O O . ASP B 1 64 ? 0.597 -15.547 8.062 1 98.69 64 ASP B O 1
ATOM 1265 N N . ALA B 1 65 ? -1.352 -14.57 8.453 1 98.81 65 ALA B N 1
ATOM 1266 C CA . ALA B 1 65 ? -1.925 -15.148 7.242 1 98.81 65 ALA B CA 1
ATOM 1267 C C . ALA B 1 65 ? -1.232 -14.602 5.996 1 98.81 65 ALA B C 1
ATOM 1269 O O . ALA B 1 65 ? -0.989 -15.344 5.043 1 98.81 65 ALA B O 1
ATOM 1270 N N . ALA B 1 66 ? -0.946 -13.359 6 1 98.88 66 ALA B N 1
ATOM 1271 C CA . ALA B 1 66 ? -0.234 -12.742 4.887 1 98.88 66 ALA B CA 1
ATOM 1272 C C . ALA B 1 66 ? 1.161 -13.336 4.727 1 98.88 66 ALA B C 1
ATOM 1274 O O . ALA B 1 66 ? 1.595 -13.625 3.609 1 98.88 66 ALA B O 1
ATOM 1275 N N . LYS B 1 67 ? 1.836 -13.453 5.84 1 98.75 67 LYS B N 1
ATOM 1276 C CA . LYS B 1 67 ? 3.158 -14.078 5.801 1 98.75 67 LYS B CA 1
ATOM 1277 C C . LYS B 1 67 ? 3.078 -15.508 5.289 1 98.75 67 LYS B C 1
ATOM 1279 O O . LYS B 1 67 ? 3.928 -15.945 4.512 1 98.75 67 LYS B O 1
ATOM 1284 N N . ALA B 1 68 ? 2.102 -16.188 5.715 1 98.81 68 ALA B N 1
ATOM 1285 C CA . ALA B 1 68 ? 1.917 -17.578 5.297 1 98.81 68 ALA B CA 1
ATOM 1286 C C . ALA B 1 68 ? 1.663 -17.656 3.793 1 98.81 68 ALA B C 1
ATOM 1288 O O . ALA B 1 68 ? 2.15 -18.578 3.127 1 98.81 68 ALA B O 1
ATOM 1289 N N . PHE B 1 69 ? 0.896 -16.797 3.316 1 98.88 69 PHE B N 1
ATOM 1290 C CA . PHE B 1 69 ? 0.701 -16.703 1.874 1 98.88 69 PHE B CA 1
ATOM 1291 C C . PHE B 1 69 ? 2.041 -16.609 1.151 1 98.88 69 PHE B C 1
ATOM 1293 O O . PHE B 1 69 ? 2.33 -17.422 0.269 1 98.88 69 PHE B O 1
ATOM 1300 N N . TYR B 1 70 ? 2.887 -15.711 1.514 1 98.88 70 TYR B N 1
ATOM 1301 C CA . TYR B 1 70 ? 4.152 -15.469 0.827 1 98.88 70 TYR B CA 1
ATOM 1302 C C . TYR B 1 70 ? 5.051 -16.703 0.905 1 98.88 70 TYR B C 1
ATOM 1304 O O . TYR B 1 70 ? 5.758 -17.016 -0.053 1 98.88 70 TYR B O 1
ATOM 1312 N N . ASP B 1 71 ? 4.926 -17.406 2.035 1 98.5 71 ASP B N 1
ATOM 1313 C CA . ASP B 1 71 ? 5.812 -18.547 2.277 1 98.5 71 ASP B CA 1
ATOM 1314 C C . ASP B 1 71 ? 5.195 -19.844 1.762 1 98.5 71 ASP B C 1
ATOM 1316 O O . ASP B 1 71 ? 5.809 -20.906 1.865 1 98.5 71 ASP B O 1
ATOM 1320 N N . SER B 1 72 ? 4.059 -19.812 1.273 1 98.81 72 SER B N 1
ATOM 1321 C CA . SER B 1 72 ? 3.336 -21 0.831 1 98.81 72 SER B CA 1
ATOM 1322 C C . SER B 1 72 ? 4.004 -21.641 -0.383 1 98.81 72 SER B C 1
ATOM 1324 O O . SER B 1 72 ? 4.68 -20.953 -1.154 1 98.81 72 SER B O 1
ATOM 1326 N N . GLU B 1 73 ? 3.793 -22.906 -0.527 1 98.62 73 GLU B N 1
ATOM 1327 C CA . GLU B 1 73 ? 4.301 -23.609 -1.693 1 98.62 73 GLU B CA 1
ATOM 1328 C C . GLU B 1 73 ? 3.703 -23.062 -2.984 1 98.62 73 GLU B C 1
ATOM 1330 O O . GLU B 1 73 ? 4.406 -22.906 -3.982 1 98.62 73 GLU B O 1
ATOM 1335 N N . THR B 1 74 ? 2.416 -22.781 -2.955 1 98.81 74 THR B N 1
ATOM 1336 C CA . THR B 1 74 ? 1.74 -22.25 -4.137 1 98.81 74 THR B CA 1
ATOM 1337 C C . THR B 1 74 ? 2.354 -20.922 -4.562 1 98.81 74 THR B C 1
ATOM 1339 O O . THR B 1 74 ? 2.598 -20.688 -5.75 1 98.81 74 THR B O 1
ATOM 1342 N N . TYR B 1 75 ? 2.682 -20.062 -3.631 1 98.75 75 TYR B N 1
ATOM 1343 C CA . TYR B 1 75 ? 3.252 -18.766 -4.027 1 98.75 75 TYR B CA 1
ATOM 1344 C C . TYR B 1 75 ? 4.711 -18.922 -4.434 1 98.75 75 TYR B C 1
ATOM 1346 O O . TYR B 1 75 ? 5.203 -18.188 -5.297 1 98.75 75 TYR B O 1
ATOM 1354 N N . ARG B 1 76 ? 5.391 -19.844 -3.822 1 98.56 76 ARG B N 1
ATOM 1355 C CA . ARG B 1 76 ? 6.75 -20.125 -4.27 1 98.56 76 ARG B CA 1
ATOM 1356 C C . ARG B 1 76 ? 6.773 -20.531 -5.734 1 98.56 76 ARG B C 1
ATOM 1358 O O . ARG B 1 76 ? 7.648 -20.109 -6.492 1 98.56 76 ARG B O 1
ATOM 1365 N N . GLN B 1 77 ? 5.863 -21.312 -6.113 1 98.56 77 GLN B N 1
ATOM 1366 C CA . GLN B 1 77 ? 5.734 -21.688 -7.523 1 98.56 77 GLN B CA 1
ATOM 1367 C C . GLN B 1 77 ? 5.41 -20.469 -8.375 1 98.56 77 GLN B C 1
ATOM 1369 O O . GLN B 1 77 ? 5.914 -20.328 -9.5 1 98.56 77 GLN B O 1
ATOM 1374 N N . ALA B 1 78 ? 4.52 -19.594 -7.867 1 98.62 78 ALA B N 1
ATOM 1375 C CA . ALA B 1 78 ? 4.215 -18.359 -8.57 1 98.62 78 ALA B CA 1
ATOM 1376 C C . ALA B 1 78 ? 5.477 -17.531 -8.797 1 98.62 78 ALA B C 1
ATOM 1378 O O . ALA B 1 78 ? 5.715 -17.031 -9.906 1 98.62 78 ALA B O 1
ATOM 1379 N N . ARG B 1 79 ? 6.277 -17.359 -7.746 1 98.12 79 ARG B N 1
ATOM 1380 C CA . ARG B 1 79 ? 7.512 -16.594 -7.848 1 98.12 79 ARG B CA 1
ATOM 1381 C C . ARG B 1 79 ? 8.453 -17.188 -8.891 1 98.12 79 ARG B C 1
ATOM 1383 O O . ARG B 1 79 ? 9.086 -16.469 -9.656 1 98.12 79 ARG B O 1
ATOM 1390 N N . ALA B 1 80 ? 8.547 -18.5 -8.938 1 98 80 ALA B N 1
ATOM 1391 C CA . ALA B 1 80 ? 9.367 -19.172 -9.938 1 98 80 ALA B CA 1
ATOM 1392 C C . ALA B 1 80 ? 8.867 -18.875 -11.352 1 98 80 ALA B C 1
ATOM 1394 O O . ALA B 1 80 ? 9.664 -18.703 -12.273 1 98 80 ALA B O 1
ATOM 1395 N N . ALA B 1 81 ? 7.629 -18.797 -11.516 1 97.88 81 ALA B N 1
ATOM 1396 C CA . ALA B 1 81 ? 7.008 -18.609 -12.82 1 97.88 81 ALA B CA 1
ATOM 1397 C C . ALA B 1 81 ? 7.25 -17.203 -13.344 1 97.88 81 ALA B C 1
ATOM 1399 O O . ALA B 1 81 ? 7.082 -16.938 -14.539 1 97.88 81 ALA B O 1
ATOM 1400 N N . ARG B 1 82 ? 7.574 -16.281 -12.555 1 97.62 82 ARG B N 1
ATOM 1401 C CA . ARG B 1 82 ? 7.758 -14.906 -13.016 1 97.62 82 ARG B CA 1
ATOM 1402 C C . ARG B 1 82 ? 9.234 -14.508 -12.977 1 97.62 82 ARG B C 1
ATOM 1404 O O . ARG B 1 82 ? 9.562 -13.328 -13.133 1 97.62 82 ARG B O 1
ATOM 1411 N N . GLU B 1 83 ? 10.055 -15.391 -12.656 1 96.38 83 GLU B N 1
ATOM 1412 C CA . GLU B 1 83 ? 11.492 -15.109 -12.617 1 96.38 83 GLU B CA 1
ATOM 1413 C C . GLU B 1 83 ? 11.984 -14.586 -13.961 1 96.38 83 GLU B C 1
ATOM 1415 O O . GLU B 1 83 ? 11.711 -15.188 -15 1 96.38 83 GLU B O 1
ATOM 1420 N N . GLY B 1 84 ? 12.609 -13.461 -13.891 1 96.06 84 GLY B N 1
ATOM 1421 C CA . GLY B 1 84 ? 13.211 -12.891 -15.086 1 96.06 84 GLY B CA 1
ATOM 1422 C C . GLY B 1 84 ? 12.234 -12.062 -15.898 1 96.06 84 GLY B C 1
ATOM 1423 O O . GLY B 1 84 ? 12.641 -11.367 -16.828 1 96.06 84 GLY B O 1
ATOM 1424 N N . VAL B 1 85 ? 10.992 -12.047 -15.578 1 96.81 85 VAL B N 1
ATOM 1425 C CA . VAL B 1 85 ? 10.055 -11.344 -16.438 1 96.81 85 VAL B CA 1
ATOM 1426 C C . VAL B 1 85 ? 9.305 -10.281 -15.641 1 96.81 85 VAL B C 1
ATOM 1428 O O . VAL B 1 85 ? 8.531 -9.5 -16.203 1 96.81 85 VAL B O 1
ATOM 1431 N N . ALA B 1 86 ? 9.492 -10.258 -14.305 1 97.62 86 ALA B N 1
ATOM 1432 C CA . ALA B 1 86 ? 8.93 -9.211 -13.453 1 97.62 86 ALA B CA 1
ATOM 1433 C C . ALA B 1 86 ? 9.805 -8.969 -12.227 1 97.62 86 ALA B C 1
ATOM 1435 O O . ALA B 1 86 ? 10.453 -9.891 -11.734 1 97.62 86 ALA B O 1
ATOM 1436 N N . GLU B 1 87 ? 9.812 -7.762 -11.766 1 97.25 87 GLU B N 1
ATOM 1437 C CA . GLU B 1 87 ? 10.492 -7.332 -10.547 1 97.25 87 GLU B CA 1
ATOM 1438 C C . GLU B 1 87 ? 9.578 -6.488 -9.664 1 97.25 87 GLU B C 1
ATOM 1440 O O . GLU B 1 87 ? 8.922 -5.559 -10.156 1 97.25 87 GLU B O 1
ATOM 1445 N N . TYR B 1 88 ? 9.547 -6.812 -8.383 1 97.06 88 TYR B N 1
ATOM 1446 C CA . TYR B 1 88 ? 8.602 -6.172 -7.484 1 97.06 88 TYR B CA 1
ATOM 1447 C C . TYR B 1 88 ? 9.312 -5.594 -6.266 1 97.06 88 TYR B C 1
ATOM 1449 O O . TYR B 1 88 ? 10.32 -6.141 -5.809 1 97.06 88 TYR B O 1
ATOM 1457 N N . ASP B 1 89 ? 8.859 -4.535 -5.84 1 97.81 89 ASP B N 1
ATOM 1458 C CA . ASP B 1 89 ? 8.945 -4.207 -4.422 1 97.81 89 ASP B CA 1
ATOM 1459 C C . ASP B 1 89 ? 7.711 -4.695 -3.668 1 97.81 89 ASP B C 1
ATOM 1461 O O . ASP B 1 89 ? 6.578 -4.422 -4.078 1 97.81 89 ASP B O 1
ATOM 1465 N N . MET B 1 90 ? 7.895 -5.457 -2.648 1 98.62 90 MET B N 1
ATOM 1466 C CA . MET B 1 90 ? 6.797 -6.094 -1.927 1 98.62 90 MET B CA 1
ATOM 1467 C C . MET B 1 90 ? 7.047 -6.066 -0.422 1 98.62 90 MET B C 1
ATOM 1469 O O . MET B 1 90 ? 8.164 -6.316 0.032 1 98.62 90 MET B O 1
ATOM 1473 N N . LEU B 1 91 ? 6.023 -5.766 0.373 1 98.81 91 LEU B N 1
ATOM 1474 C CA . LEU B 1 91 ? 6.133 -5.875 1.823 1 98.81 91 LEU B CA 1
ATOM 1475 C C . LEU B 1 91 ? 4.832 -6.391 2.43 1 98.81 91 LEU B C 1
ATOM 1477 O O . LEU B 1 91 ? 3.793 -6.398 1.768 1 98.81 91 LEU B O 1
ATOM 1481 N N . VAL B 1 92 ? 4.953 -6.949 3.578 1 98.94 92 VAL B N 1
ATOM 1482 C CA . VAL B 1 92 ? 3.811 -7.281 4.426 1 98.94 92 VAL B CA 1
ATOM 1483 C C . VAL B 1 92 ? 3.758 -6.328 5.617 1 98.94 92 VAL B C 1
ATOM 1485 O O . VAL B 1 92 ? 4.797 -5.941 6.156 1 98.94 92 VAL B O 1
ATOM 1488 N N . VAL B 1 93 ? 2.559 -5.973 6.012 1 98.88 93 VAL B N 1
ATOM 1489 C CA . VAL B 1 93 ? 2.416 -4.984 7.078 1 98.88 93 VAL B CA 1
ATOM 1490 C C . VAL B 1 93 ? 1.12 -5.238 7.844 1 98.88 93 VAL B C 1
ATOM 1492 O O . VAL B 1 93 ? 0.11 -5.633 7.258 1 98.88 93 VAL B O 1
ATOM 1495 N N . GLU B 1 94 ? 1.207 -5.008 9.125 1 98.94 94 GLU B N 1
ATOM 1496 C CA . GLU B 1 94 ? 0.052 -5.199 9.992 1 98.94 94 GLU B CA 1
ATOM 1497 C C . GLU B 1 94 ? -0.872 -3.984 9.961 1 98.94 94 GLU B C 1
ATOM 1499 O O . GLU B 1 94 ? -0.408 -2.844 10.016 1 98.94 94 GLU B O 1
ATOM 1504 N N . GLY B 1 95 ? -2.209 -4.281 9.852 1 98.75 95 GLY B N 1
ATOM 1505 C CA . GLY B 1 95 ? -3.207 -3.223 9.859 1 98.75 95 GLY B CA 1
ATOM 1506 C C . GLY B 1 95 ? -3.602 -2.785 11.258 1 98.75 95 GLY B C 1
ATOM 1507 O O . GLY B 1 95 ? -3.107 -3.328 12.242 1 98.75 95 GLY B O 1
ATOM 1508 N N . LEU B 1 96 ? -4.449 -1.772 11.258 1 97.81 96 LEU B N 1
ATOM 1509 C CA . LEU B 1 96 ? -5.051 -1.321 12.508 1 97.81 96 LEU B CA 1
ATOM 1510 C C . LEU B 1 96 ? -6.09 -2.322 13 1 97.81 96 LEU B C 1
ATOM 1512 O O . LEU B 1 96 ? -6.812 -2.918 12.203 1 97.81 96 LEU B O 1
ATOM 1516 N N . ALA B 1 97 ? -6.148 -2.674 14.289 1 89.19 97 ALA B N 1
ATOM 1517 C CA . ALA B 1 97 ? -7.125 -3.576 14.898 1 89.19 97 ALA B CA 1
ATOM 1518 C C . ALA B 1 97 ? -8.484 -2.902 15.031 1 89.19 97 ALA B C 1
ATOM 1520 O O . ALA B 1 97 ? -8.57 -1.679 15.164 1 89.19 97 ALA B O 1
#

Radius of gyration: 16.42 Å; Cα contacts (8 Å, |Δi|>4): 455; chains: 2; bounding box: 34×47×39 Å

Organism: Hydrogenophilus thermoluteolus (NCBI:txid297)

Secondary structure (DSSP, 8-state):
---EEEEEEEEEE-GGG-HHHHHHHHHHHHHTT-EEEEES--EEEEESS---SEEEEEEESSHHHHHHHHHSHHHHHHHHHTTTTEEEEEEEEE---/---EEEEEEEEEE-GGG-HHHHHHHHHHHHHTT-EEEEES--EEEEESS---SEEEEEEESSHHHHHHHHHSHHHHHHHHHTTTTEEEEEEEEE---

InterPro domains:
  IPR010753 Domain of unknown function DUF1330 [PF07045] (3-96)
  IPR011008 Dimeric alpha-beta barrel [SSF54909] (1-96)

pLDDT: mean 97.85, std 1.76, range [89.19, 98.94]